Protein AF-A0A1A8NE53-F1 (afdb_monomer_lite)

InterPro domains:
  IPR035983 HECT, E3 ligase catalytic domain [SSF56204] (10-174)

Foldseek 3Di:
DAQDADDDDPVCLVVLVLLVVLQVVLVCVVVVHAQQAHDDPLNLCLQQCVVPPDQDALVNDDPPDPLSVLLVQLLPQPALVSNVVSCVVCVVLCVVLVNNDRDPGNVCSVVSSSSSRCCRRHVVCPSSSVSNLNSNPHVDNSVVCNVCVVVSCCSNHHDDDDCDPVNVVVVDDDDDDPVVVVVVVPDD

pLDDT: mean 91.73, std 11.56, range [44.94, 98.75]

Radius of gyration: 23.97 Å; chains: 1; bounding box: 80×32×53 Å

Secondary structure (DSSP, 8-state):
---B-PPP-HHHHHTTHHHHHHHHHHHHHHTTPPP---B-HHHHHHHH--STTPPP-GGGSPTT-HHHHHHHHHHH--SHHHHHHHHHTTHHHHHHTT--PPP-SGGGHHHHHHHHHHHHHTGGGHHHHHHHHHHHTGGGHHHHHHH-HHHHHHHHHSPPPPPPHHHHHHHPPP---TTTHHHHHT--

Organism: NCBI:txid451742

Sequence (188 aa):
SGCKNLALDSQALRDDSYFDLGCLLALALAHGGPPVGFFSPALYQCLFNYPANRPLSLRHMTPDTYLTHQVRQIAEAESLDKLREAMADSWEFLELAGCNQPVRSLRERQVLVEDLVSFTMITRMQLPLQRFREGLQTLGVGGQVQLFPSVFYRVFCESAERITAQTLSQVFTISFSEQQDKLERETP

Structure (mmCIF, N/CA/C/O backbone):
data_AF-A0A1A8NE53-F1
#
_entry.id   AF-A0A1A8NE53-F1
#
loop_
_atom_site.group_PDB
_atom_site.id
_atom_site.type_symbol
_atom_site.label_atom_id
_atom_site.label_alt_id
_atom_site.label_comp_id
_atom_site.label_asym_id
_atom_site.label_entity_id
_atom_site.label_seq_id
_atom_site.pdbx_PDB_ins_code
_atom_site.Cartn_x
_atom_site.Cartn_y
_atom_site.Cartn_z
_atom_site.occupancy
_atom_site.B_iso_or_equiv
_atom_site.auth_seq_id
_atom_site.auth_comp_id
_atom_site.auth_asym_id
_atom_site.auth_atom_id
_atom_site.pdbx_PDB_model_num
ATOM 1 N N . SER A 1 1 ? 17.195 3.491 4.030 1.00 52.50 1 SER A N 1
ATOM 2 C CA . SER A 1 1 ? 16.029 2.717 3.563 1.00 52.50 1 SER A CA 1
ATOM 3 C C . SER A 1 1 ? 14.938 3.656 3.102 1.00 52.50 1 SER A C 1
ATOM 5 O O . SER A 1 1 ? 14.768 4.709 3.712 1.00 52.50 1 SER A O 1
ATOM 7 N N . GLY A 1 2 ? 14.241 3.292 2.031 1.00 62.44 2 GLY A N 1
ATOM 8 C CA . GLY A 1 2 ? 13.119 4.028 1.470 1.00 62.44 2 GLY A CA 1
ATOM 9 C C . GLY A 1 2 ? 11.941 4.126 2.439 1.00 62.44 2 GLY A C 1
ATOM 10 O O . GLY A 1 2 ? 11.779 3.313 3.351 1.00 62.44 2 GLY A O 1
ATOM 11 N N . CYS A 1 3 ? 11.143 5.175 2.269 1.00 83.88 3 CYS A N 1
ATOM 12 C CA . CYS A 1 3 ? 10.092 5.565 3.211 1.00 83.88 3 CYS A CA 1
ATOM 13 C C . CYS A 1 3 ? 8.816 6.067 2.523 1.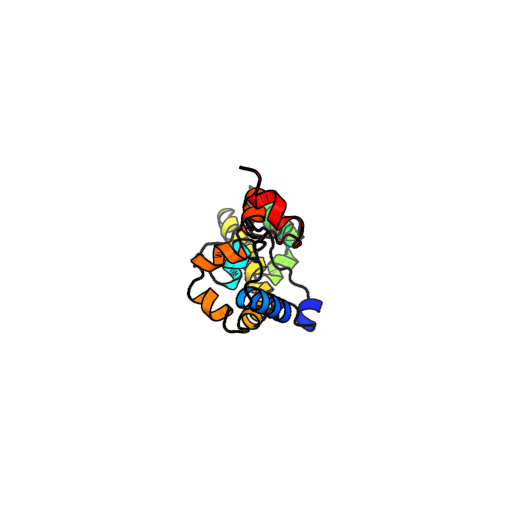00 83.88 3 CYS A C 1
ATOM 15 O O . CYS A 1 3 ? 7.946 6.634 3.181 1.00 83.88 3 CYS A O 1
ATOM 17 N N . LYS A 1 4 ? 8.698 5.899 1.199 1.00 92.75 4 LYS A N 1
ATOM 18 C CA . LYS A 1 4 ? 7.580 6.437 0.418 1.00 92.75 4 LYS A CA 1
ATOM 19 C C . LYS A 1 4 ? 6.524 5.371 0.136 1.00 92.75 4 LYS A C 1
ATOM 21 O O . LYS A 1 4 ? 6.845 4.269 -0.304 1.00 92.75 4 LYS A O 1
ATOM 26 N N . ASN A 1 5 ? 5.269 5.740 0.366 1.00 95.44 5 ASN A N 1
ATOM 27 C CA . ASN A 1 5 ? 4.077 5.013 -0.062 1.00 95.44 5 ASN A CA 1
ATOM 28 C C . ASN A 1 5 ? 3.426 5.741 -1.245 1.00 95.44 5 ASN A C 1
ATOM 30 O O . ASN A 1 5 ? 3.687 6.925 -1.466 1.00 95.44 5 ASN A O 1
ATOM 34 N N . LEU A 1 6 ? 2.541 5.048 -1.963 1.00 95.06 6 LEU A N 1
ATOM 35 C CA . LEU A 1 6 ? 1.633 5.691 -2.909 1.00 95.06 6 LEU A CA 1
ATOM 36 C C . LEU A 1 6 ? 0.466 6.340 -2.159 1.00 95.06 6 LEU A C 1
ATOM 38 O O . LEU A 1 6 ? -0.044 5.784 -1.187 1.00 95.06 6 LEU A O 1
ATOM 42 N N . ALA A 1 7 ? 0.030 7.499 -2.643 1.00 94.81 7 ALA A N 1
ATOM 43 C CA . ALA A 1 7 ? -1.228 8.117 -2.246 1.00 94.81 7 ALA A CA 1
ATOM 44 C C . ALA A 1 7 ? -2.270 7.871 -3.339 1.00 94.81 7 ALA A C 1
ATOM 46 O O . ALA A 1 7 ? -1.927 7.862 -4.522 1.00 94.81 7 ALA A O 1
ATOM 47 N N . LEU A 1 8 ? -3.527 7.664 -2.944 1.00 96.50 8 LEU A N 1
ATOM 48 C CA . LEU A 1 8 ? -4.651 7.619 -3.874 1.00 96.50 8 LEU A CA 1
ATOM 49 C C . LEU A 1 8 ? -4.975 9.040 -4.338 1.00 96.50 8 LEU A C 1
ATOM 51 O O . LEU A 1 8 ? -5.375 9.868 -3.522 1.00 96.50 8 LEU A O 1
ATOM 55 N N . ASP A 1 9 ? -4.852 9.287 -5.634 1.00 97.62 9 ASP A N 1
ATOM 56 C CA . ASP A 1 9 ? -5.169 10.556 -6.268 1.00 97.62 9 ASP A CA 1
ATOM 57 C C . ASP A 1 9 ? -6.067 10.311 -7.487 1.00 97.62 9 ASP A C 1
ATOM 59 O O . ASP A 1 9 ? -5.770 9.499 -8.367 1.00 97.62 9 ASP A O 1
ATOM 63 N N . SER A 1 10 ? -7.216 10.989 -7.512 1.00 97.25 10 SER A N 1
ATOM 64 C CA . SER A 1 10 ? -8.221 10.789 -8.561 1.00 97.25 10 SER A CA 1
ATOM 65 C C . SER A 1 10 ? -7.797 11.342 -9.923 1.00 97.25 10 SER A C 1
ATOM 67 O O . SER A 1 10 ? -8.222 10.811 -10.946 1.00 97.25 10 SER A O 1
ATOM 69 N N . GLN A 1 11 ? -6.964 12.386 -9.951 1.00 98.25 11 GLN A N 1
ATOM 70 C CA . GLN A 1 11 ? -6.444 12.951 -11.191 1.00 98.25 11 GLN A CA 1
ATOM 71 C C . GLN A 1 11 ? -5.369 12.029 -11.766 1.00 98.25 11 GLN A C 1
ATOM 73 O O . GLN A 1 11 ? -5.458 11.666 -12.931 1.00 98.25 11 GLN A O 1
ATOM 78 N N . ALA A 1 12 ? -4.447 11.544 -10.932 1.00 98.12 12 ALA A N 1
ATOM 79 C CA . ALA A 1 12 ? -3.436 10.566 -11.325 1.00 98.12 12 ALA A CA 1
ATOM 80 C C . ALA A 1 12 ? -4.049 9.255 -11.844 1.00 98.12 12 ALA A C 1
ATOM 82 O O . ALA A 1 12 ? -3.465 8.598 -12.699 1.00 98.12 12 ALA A O 1
ATOM 83 N N . LEU A 1 13 ? -5.230 8.862 -11.347 1.00 97.31 13 LEU A N 1
ATOM 84 C CA . LEU A 1 13 ? -5.993 7.748 -11.916 1.00 97.31 13 LEU A CA 1
ATOM 85 C C . LEU A 1 13 ? -6.556 8.071 -13.303 1.00 97.31 13 LEU A C 1
ATOM 87 O O . LEU A 1 13 ? -6.469 7.231 -14.193 1.00 97.31 13 LEU A O 1
ATOM 91 N N . ARG A 1 14 ? -7.147 9.260 -13.487 1.00 98.00 14 ARG A N 1
ATOM 92 C CA . ARG A 1 14 ? -7.700 9.689 -14.784 1.00 98.00 14 ARG A CA 1
ATOM 93 C C . ARG A 1 14 ? -6.625 9.818 -15.856 1.00 98.00 14 ARG A C 1
ATOM 95 O O . ARG A 1 14 ? -6.860 9.418 -16.989 1.00 98.00 14 ARG A O 1
ATOM 102 N N . ASP A 1 15 ? -5.476 10.350 -15.467 1.00 98.12 15 ASP A N 1
ATOM 103 C CA . ASP A 1 15 ? -4.334 10.581 -16.349 1.00 98.12 15 ASP A CA 1
ATOM 104 C C . ASP A 1 15 ? -3.426 9.353 -16.455 1.00 98.12 15 ASP A C 1
ATOM 106 O O . ASP A 1 15 ? -2.385 9.417 -17.094 1.00 98.12 15 ASP A O 1
ATOM 110 N N . ASP A 1 16 ? -3.794 8.250 -15.798 1.00 98.06 16 ASP A N 1
ATOM 111 C CA . ASP A 1 16 ? -3.056 6.990 -15.804 1.00 98.06 16 ASP A CA 1
ATOM 112 C C . ASP A 1 16 ? -1.592 7.100 -15.329 1.00 98.06 16 ASP A C 1
ATOM 114 O O . ASP A 1 16 ? -0.729 6.269 -15.620 1.00 98.06 16 ASP A O 1
ATOM 118 N N . SER A 1 17 ? -1.307 8.103 -14.497 1.00 98.50 17 SER A N 1
ATOM 119 C CA . SER A 1 17 ? 0.046 8.430 -14.046 1.00 98.50 17 SER A CA 1
ATOM 120 C C . SER A 1 17 ? 0.703 7.306 -13.241 1.00 98.50 17 SER A C 1
ATOM 122 O O . SER A 1 17 ? 1.928 7.223 -13.180 1.00 98.50 17 SER A O 1
ATOM 124 N N . TYR A 1 18 ? -0.080 6.423 -12.612 1.00 98.56 18 TYR A N 1
ATOM 125 C CA . TYR A 1 18 ? 0.462 5.238 -11.940 1.00 98.56 18 TYR A CA 1
ATOM 126 C C . TYR A 1 18 ? 1.076 4.253 -12.938 1.00 98.56 18 TYR A C 1
ATOM 128 O O . TYR A 1 18 ? 2.146 3.709 -12.660 1.00 98.56 18 TYR A O 1
ATOM 136 N N . PHE A 1 19 ? 0.427 4.044 -14.087 1.00 98.75 19 PHE A N 1
ATOM 137 C CA . PHE A 1 19 ? 0.964 3.232 -15.175 1.00 98.75 19 PHE A CA 1
ATOM 138 C C . PHE A 1 19 ? 2.208 3.890 -15.768 1.00 98.75 19 PHE A C 1
ATOM 140 O O . PHE A 1 19 ? 3.251 3.243 -15.845 1.00 98.75 19 PHE A O 1
ATOM 147 N N . ASP A 1 20 ? 2.144 5.186 -16.077 1.00 98.56 20 ASP A N 1
ATOM 148 C CA . ASP A 1 20 ? 3.284 5.925 -16.631 1.00 98.56 20 ASP A CA 1
ATOM 149 C C . ASP A 1 20 ? 4.499 5.902 -15.700 1.00 98.56 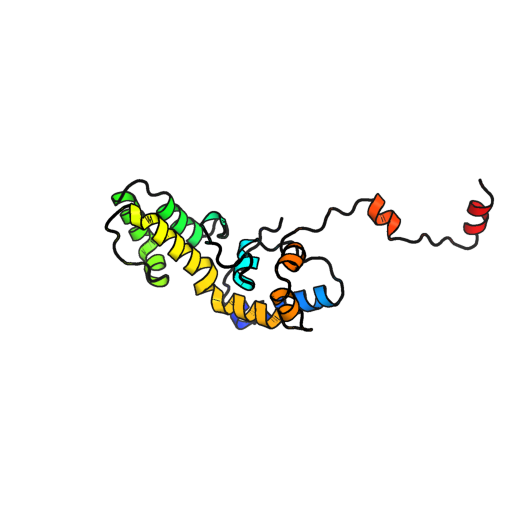20 ASP A C 1
ATOM 151 O O . ASP A 1 20 ? 5.628 5.692 -16.146 1.00 98.56 20 ASP A O 1
ATOM 155 N N . LEU A 1 21 ? 4.284 6.044 -14.389 1.00 97.44 21 LEU A N 1
ATOM 156 C CA . LEU A 1 21 ? 5.351 5.924 -13.401 1.00 97.44 21 LEU A CA 1
ATOM 157 C C . LEU A 1 21 ? 5.943 4.508 -13.381 1.00 97.44 21 LEU A C 1
ATOM 159 O O . LEU A 1 21 ? 7.163 4.357 -13.319 1.00 97.44 21 LEU A O 1
ATOM 163 N N . GLY A 1 22 ? 5.103 3.472 -13.471 1.00 98.12 22 GLY A N 1
ATOM 164 C CA . GLY A 1 22 ? 5.558 2.090 -13.625 1.00 98.12 22 GLY A CA 1
ATOM 165 C C . GLY A 1 22 ? 6.423 1.902 -14.878 1.00 98.12 22 GLY A C 1
ATOM 166 O O . GLY A 1 22 ? 7.509 1.327 -14.791 1.00 98.12 22 GLY A O 1
ATOM 167 N N . CYS A 1 23 ? 5.990 2.446 -16.019 1.00 98.56 23 CYS A N 1
ATOM 168 C CA . CYS A 1 23 ? 6.733 2.423 -17.282 1.00 98.56 23 CYS A CA 1
ATOM 169 C C . CYS A 1 23 ? 8.079 3.142 -17.165 1.00 98.56 23 CYS A C 1
ATOM 171 O O . CYS A 1 23 ? 9.107 2.599 -17.565 1.00 98.56 23 CYS A O 1
ATOM 173 N N . LEU A 1 24 ? 8.091 4.342 -16.579 1.00 97.94 24 LEU A N 1
ATOM 174 C CA . LEU A 1 24 ? 9.300 5.140 -16.401 1.00 97.94 24 LEU A CA 1
ATOM 175 C C . LEU A 1 24 ? 10.341 4.402 -15.554 1.00 97.94 24 LEU A C 1
ATOM 177 O O . LEU A 1 24 ? 11.518 4.369 -15.914 1.00 97.94 24 LEU A O 1
ATOM 181 N N . LEU A 1 25 ? 9.918 3.776 -14.453 1.00 96.94 25 LEU A N 1
ATOM 182 C CA . LEU A 1 25 ? 10.826 2.989 -13.620 1.00 96.94 25 LEU A CA 1
ATOM 183 C C . LEU A 1 25 ? 11.309 1.724 -14.331 1.00 96.94 25 LEU A C 1
ATOM 185 O O . LEU A 1 25 ? 12.479 1.373 -14.204 1.00 96.94 25 LEU A O 1
ATOM 189 N N . ALA A 1 26 ? 10.448 1.051 -15.094 1.00 97.69 26 ALA A N 1
ATOM 190 C CA . ALA A 1 26 ? 10.857 -0.104 -15.883 1.00 97.69 26 ALA A CA 1
ATOM 191 C C . ALA A 1 26 ? 11.908 0.267 -16.940 1.00 97.69 26 ALA A C 1
ATOM 193 O O . ALA A 1 26 ? 12.928 -0.412 -17.042 1.00 97.69 26 ALA A O 1
ATOM 194 N N . LEU A 1 27 ? 11.709 1.371 -17.666 1.00 97.56 27 LEU A N 1
ATOM 195 C CA . LEU A 1 27 ? 12.692 1.905 -18.612 1.00 97.56 27 LEU A CA 1
ATOM 196 C C . LEU A 1 27 ? 14.013 2.228 -17.908 1.00 97.56 27 LEU A C 1
ATOM 198 O O . LEU A 1 27 ? 15.069 1.789 -18.360 1.00 97.56 27 LEU A O 1
ATOM 202 N N . ALA A 1 28 ? 13.960 2.942 -16.779 1.00 95.56 28 ALA A N 1
ATOM 203 C CA . ALA A 1 28 ? 15.153 3.271 -16.008 1.00 95.56 28 ALA A CA 1
ATOM 204 C C . ALA A 1 28 ? 15.924 2.006 -15.607 1.00 95.56 28 ALA A C 1
ATOM 206 O O . ALA A 1 28 ? 17.121 1.919 -15.858 1.00 95.56 28 ALA A O 1
ATOM 207 N N . LEU A 1 29 ? 15.249 0.995 -15.056 1.00 94.81 29 LEU A N 1
ATOM 208 C CA . LEU A 1 29 ? 15.893 -0.247 -14.625 1.00 94.81 29 LEU A CA 1
ATOM 209 C C . LEU A 1 29 ? 16.448 -1.067 -15.797 1.00 94.81 29 LEU A C 1
ATOM 211 O O . LEU A 1 29 ? 17.575 -1.553 -15.720 1.00 94.81 29 LEU A O 1
ATOM 215 N N . ALA A 1 30 ? 15.693 -1.199 -16.890 1.00 95.44 30 ALA A N 1
ATOM 216 C CA . ALA A 1 30 ? 16.110 -1.967 -18.063 1.00 95.44 30 ALA A CA 1
ATOM 217 C C . ALA A 1 30 ? 17.338 -1.364 -18.765 1.00 95.44 30 ALA A C 1
ATOM 219 O O . ALA A 1 30 ? 18.128 -2.094 -19.362 1.00 95.44 30 ALA A O 1
ATOM 220 N N . HIS A 1 31 ? 17.520 -0.045 -18.668 1.00 94.69 31 HIS A N 1
ATOM 221 C CA . HIS A 1 31 ? 18.649 0.672 -19.260 1.00 94.69 31 HIS A CA 1
ATOM 222 C C . HIS A 1 31 ? 19.795 0.961 -18.273 1.00 94.69 31 HIS A C 1
ATOM 224 O O . HIS A 1 31 ? 20.693 1.734 -18.596 1.00 94.69 31 HIS A O 1
ATOM 230 N N . GLY A 1 32 ? 19.801 0.339 -17.087 1.00 89.38 32 GLY A N 1
ATOM 231 C CA . GLY A 1 32 ? 20.894 0.485 -16.115 1.00 89.38 32 GLY A CA 1
ATOM 232 C C . GLY A 1 32 ? 20.897 1.817 -15.359 1.00 89.38 32 GLY A C 1
ATOM 233 O O . GLY A 1 32 ? 21.940 2.263 -14.885 1.00 89.38 32 GLY A O 1
ATOM 234 N N . GLY A 1 33 ? 19.738 2.466 -15.255 1.00 88.44 33 GLY A N 1
ATOM 235 C CA . GLY A 1 33 ? 19.520 3.626 -14.401 1.00 88.44 33 GLY A CA 1
ATOM 236 C C . GLY A 1 33 ? 19.720 3.312 -12.910 1.00 88.44 33 GLY A C 1
ATOM 237 O O . GLY A 1 33 ? 19.881 2.154 -12.515 1.00 88.44 33 GLY A O 1
ATOM 238 N N . PRO A 1 34 ? 19.717 4.347 -12.053 1.00 86.38 34 PRO A N 1
ATOM 239 C CA . PRO A 1 34 ? 19.945 4.172 -10.625 1.00 86.38 34 PRO A CA 1
ATOM 240 C C . PRO A 1 34 ? 18.850 3.311 -9.973 1.00 86.38 34 PRO A C 1
ATOM 242 O O . PRO A 1 34 ? 17.715 3.276 -10.460 1.00 86.38 34 PRO A O 1
ATOM 245 N N . PRO A 1 35 ? 19.151 2.650 -8.839 1.00 87.00 35 PRO A N 1
ATOM 246 C CA . PRO A 1 35 ? 18.130 1.958 -8.067 1.00 87.00 35 PRO A CA 1
ATOM 247 C C . PRO A 1 35 ? 17.053 2.950 -7.619 1.00 87.00 35 PRO A C 1
ATOM 249 O O . PRO A 1 35 ? 17.345 4.095 -7.270 1.00 87.00 35 PRO A O 1
ATOM 252 N N . VAL A 1 36 ? 15.803 2.489 -7.604 1.00 92.25 36 VAL A N 1
ATOM 253 C CA . VAL A 1 36 ? 14.649 3.298 -7.199 1.00 92.25 36 VAL A CA 1
ATOM 254 C C . VAL A 1 36 ? 14.816 3.737 -5.742 1.00 92.25 36 VAL A C 1
ATOM 256 O O . VAL A 1 36 ? 14.710 4.918 -5.437 1.00 92.25 36 VAL A O 1
ATOM 259 N N . GLY A 1 37 ? 15.125 2.807 -4.836 1.00 91.56 37 GLY A N 1
ATOM 260 C CA . GLY A 1 37 ? 15.600 3.048 -3.466 1.00 91.56 37 GLY A CA 1
ATOM 261 C C . GLY A 1 37 ? 14.712 3.847 -2.498 1.00 91.56 37 GLY A C 1
ATOM 262 O O . GLY A 1 37 ? 15.042 3.944 -1.314 1.00 91.56 37 GLY A O 1
ATOM 263 N N . PHE A 1 38 ? 13.597 4.429 -2.946 1.00 91.50 38 PHE A N 1
ATOM 264 C CA . PHE A 1 38 ? 12.734 5.276 -2.120 1.00 91.50 38 PHE A CA 1
ATOM 265 C C . PHE A 1 38 ? 11.458 4.582 -1.630 1.00 91.50 38 PHE A C 1
ATOM 267 O O . PHE A 1 38 ? 10.761 5.152 -0.784 1.00 91.50 38 PHE A O 1
ATOM 274 N N . PHE A 1 39 ? 11.144 3.368 -2.096 1.00 95.69 39 PHE A N 1
ATOM 275 C 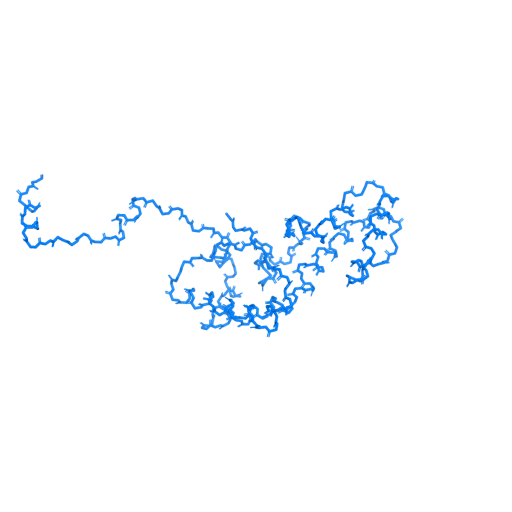CA . PHE A 1 39 ? 9.924 2.668 -1.684 1.00 95.69 39 PHE A CA 1
ATOM 276 C C . PHE A 1 39 ? 10.002 2.286 -0.215 1.00 95.69 39 PHE A C 1
ATOM 278 O O . PHE A 1 39 ? 11.024 1.789 0.262 1.00 95.69 39 PHE A O 1
ATOM 285 N N . SER A 1 40 ? 8.897 2.463 0.501 1.00 95.69 40 SER A N 1
ATOM 286 C CA . SER A 1 40 ? 8.751 1.823 1.799 1.00 95.69 40 SER A CA 1
ATOM 287 C C . SER A 1 40 ? 8.699 0.294 1.616 1.00 95.69 40 SER A C 1
ATOM 289 O O . SER A 1 40 ? 8.196 -0.195 0.595 1.00 95.69 40 SER A O 1
ATOM 291 N N . PRO A 1 41 ? 9.147 -0.488 2.615 1.00 95.31 41 PRO A N 1
ATOM 292 C CA . PRO A 1 41 ? 8.969 -1.939 2.604 1.00 95.31 41 PRO A CA 1
ATOM 293 C C . PRO A 1 41 ? 7.501 -2.355 2.440 1.00 95.31 41 PRO A C 1
ATOM 295 O O . PRO A 1 41 ? 7.202 -3.353 1.793 1.00 95.31 41 PRO A O 1
ATOM 298 N N . ALA A 1 42 ? 6.577 -1.564 2.990 1.00 96.38 42 ALA A N 1
ATOM 299 C CA . ALA A 1 42 ? 5.148 -1.831 2.915 1.00 96.38 42 ALA A CA 1
ATOM 300 C C . ALA A 1 42 ? 4.581 -1.619 1.510 1.00 96.38 42 ALA A C 1
ATOM 302 O O . ALA A 1 42 ? 3.780 -2.431 1.060 1.00 96.38 42 ALA A O 1
ATOM 303 N N . LEU A 1 43 ? 5.017 -0.578 0.792 1.00 97.44 43 LEU A N 1
ATOM 304 C CA . LEU A 1 43 ? 4.630 -0.366 -0.603 1.00 97.44 43 LEU A CA 1
ATOM 305 C C . LEU A 1 43 ? 5.126 -1.519 -1.479 1.00 97.44 43 LEU A C 1
ATOM 307 O O . LEU A 1 43 ? 4.362 -2.054 -2.280 1.00 97.44 43 LEU A O 1
ATOM 311 N N . TYR A 1 44 ? 6.381 -1.934 -1.292 1.00 97.44 44 TYR A N 1
ATOM 312 C CA . TYR A 1 44 ? 6.938 -3.080 -2.009 1.00 97.44 44 TYR A CA 1
ATOM 313 C C . TYR A 1 44 ? 6.135 -4.356 -1.739 1.00 97.44 44 TYR A C 1
ATOM 315 O O . TYR A 1 44 ? 5.777 -5.086 -2.666 1.00 97.44 44 TYR A O 1
ATOM 323 N N . GLN A 1 45 ? 5.769 -4.580 -0.476 1.00 97.00 45 GLN A N 1
ATOM 324 C CA . GLN A 1 45 ? 4.911 -5.691 -0.100 1.00 97.00 45 GLN A CA 1
ATOM 325 C C . GLN A 1 45 ? 3.516 -5.592 -0.739 1.00 97.00 45 GLN A C 1
ATOM 327 O O . GLN A 1 45 ? 3.017 -6.597 -1.232 1.00 97.00 45 GLN A O 1
ATOM 332 N N . CYS A 1 46 ? 2.899 -4.408 -0.797 1.00 97.19 46 CYS A N 1
ATOM 333 C CA . CYS A 1 46 ? 1.591 -4.220 -1.438 1.00 97.19 46 CYS A CA 1
ATOM 334 C C . CYS A 1 46 ? 1.631 -4.485 -2.953 1.00 97.19 46 CYS A C 1
ATOM 336 O O . CYS A 1 46 ? 0.665 -4.996 -3.513 1.00 97.19 46 CYS A O 1
ATOM 338 N N . LEU A 1 47 ? 2.742 -4.162 -3.621 1.00 97.25 47 LEU A N 1
ATOM 339 C CA . LEU A 1 47 ? 2.903 -4.372 -5.062 1.00 97.25 47 LEU A CA 1
ATOM 340 C C . LEU A 1 47 ? 3.223 -5.828 -5.422 1.00 97.25 47 LEU A C 1
ATOM 342 O O . LEU A 1 47 ? 2.708 -6.341 -6.416 1.00 97.25 47 LEU A O 1
ATOM 346 N N . PHE A 1 48 ? 4.073 -6.495 -4.639 1.00 96.75 48 PHE A N 1
ATOM 347 C CA . PHE A 1 48 ? 4.672 -7.775 -5.043 1.00 96.75 48 PHE A CA 1
ATOM 348 C C . PHE A 1 48 ? 4.427 -8.926 -4.065 1.00 96.75 48 PHE A C 1
ATOM 350 O O . PHE A 1 48 ? 4.883 -10.038 -4.318 1.00 96.75 48 PHE A O 1
ATOM 357 N N . ASN A 1 49 ? 3.709 -8.682 -2.964 1.00 95.94 49 ASN A N 1
ATOM 358 C CA . ASN A 1 49 ? 3.513 -9.623 -1.859 1.00 95.94 49 ASN A CA 1
ATOM 359 C C . ASN A 1 49 ? 4.842 -10.221 -1.365 1.00 95.94 49 ASN A C 1
ATOM 361 O O . ASN A 1 49 ? 4.981 -11.434 -1.218 1.00 95.94 49 ASN A O 1
ATOM 365 N N . TYR A 1 50 ? 5.845 -9.366 -1.143 1.00 96.06 50 TYR A N 1
ATOM 366 C CA . TYR A 1 50 ? 7.134 -9.768 -0.588 1.00 96.06 50 TYR A CA 1
ATOM 367 C C . TYR A 1 50 ? 7.569 -8.845 0.561 1.00 96.06 50 TYR A C 1
ATOM 369 O O . TYR A 1 50 ? 7.598 -7.628 0.372 1.00 96.06 50 TYR A O 1
ATOM 377 N N . PRO A 1 51 ? 7.973 -9.397 1.719 1.00 94.56 51 PRO A N 1
ATOM 378 C CA . PRO A 1 51 ? 7.817 -10.800 2.124 1.00 94.56 51 PRO A CA 1
ATOM 379 C C . PRO A 1 51 ? 6.342 -11.243 2.131 1.00 94.56 51 PRO A C 1
ATOM 381 O O . PRO A 1 51 ? 5.459 -10.478 2.517 1.00 94.56 51 PRO A O 1
ATOM 384 N N . ALA A 1 52 ? 6.086 -12.477 1.695 1.00 92.44 52 ALA A N 1
ATOM 385 C CA . ALA A 1 52 ? 4.728 -12.968 1.472 1.00 92.44 52 ALA A CA 1
ATOM 386 C C . ALA A 1 52 ? 3.910 -13.045 2.761 1.00 92.44 52 ALA A C 1
ATOM 388 O O . ALA A 1 52 ? 4.405 -13.497 3.796 1.00 92.44 52 ALA A O 1
ATOM 389 N N . ASN A 1 53 ? 2.641 -12.638 2.665 1.00 89.06 53 ASN A N 1
ATOM 390 C CA . ASN A 1 53 ? 1.624 -12.793 3.710 1.00 89.06 53 ASN A CA 1
ATOM 391 C C . ASN A 1 53 ? 2.045 -12.230 5.081 1.00 89.06 53 ASN A C 1
ATOM 393 O O . ASN A 1 53 ? 1.625 -12.728 6.125 1.00 89.06 53 ASN A O 1
ATOM 397 N N . ARG A 1 54 ? 2.899 -11.198 5.105 1.00 93.12 54 ARG A N 1
ATOM 398 C CA . ARG A 1 54 ? 3.210 -10.482 6.345 1.00 93.12 54 ARG A CA 1
ATOM 399 C C . ARG A 1 54 ? 2.064 -9.529 6.699 1.00 93.12 54 ARG A C 1
ATOM 401 O O . ARG A 1 54 ? 1.596 -8.803 5.825 1.00 93.12 54 ARG A O 1
ATOM 408 N N . PRO A 1 55 ? 1.633 -9.460 7.964 1.00 91.56 55 PRO A N 1
ATOM 409 C CA . PRO A 1 55 ? 0.601 -8.511 8.356 1.00 91.56 55 PRO A CA 1
ATOM 410 C C . PRO A 1 55 ? 1.123 -7.071 8.270 1.00 91.56 55 PRO A C 1
ATOM 412 O O . PRO A 1 55 ? 2.221 -6.7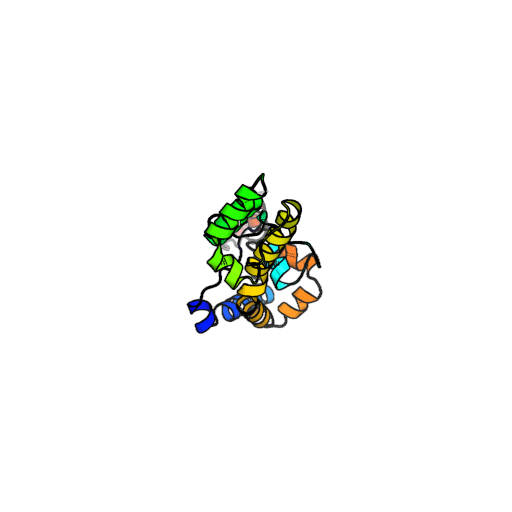58 8.748 1.00 91.56 55 PRO A O 1
ATOM 415 N N . LEU A 1 56 ? 0.313 -6.187 7.688 1.00 95.50 56 LEU A N 1
ATOM 416 C CA . LEU A 1 56 ? 0.527 -4.748 7.757 1.00 95.50 56 LEU A CA 1
ATOM 417 C C . LEU A 1 56 ? -0.090 -4.216 9.054 1.00 95.50 56 LEU A C 1
ATOM 419 O O . LEU A 1 56 ? -1.228 -4.511 9.387 1.00 95.50 56 LEU A O 1
ATOM 423 N N . SER A 1 57 ? 0.666 -3.403 9.781 1.00 96.25 57 SER A N 1
ATOM 424 C CA . SER A 1 57 ? 0.188 -2.619 10.922 1.00 96.25 57 SER A CA 1
ATOM 425 C C . SER A 1 57 ? 0.236 -1.108 10.672 1.00 96.25 57 SER A C 1
ATOM 427 O O . SER A 1 57 ? 0.834 -0.651 9.695 1.00 96.25 57 SER A O 1
ATOM 429 N N . LEU A 1 58 ? -0.333 -0.336 11.605 1.00 97.25 58 LEU A N 1
ATOM 430 C CA . LEU A 1 58 ? -0.401 1.133 11.597 1.00 97.25 58 LEU A CA 1
ATOM 431 C C . LEU A 1 58 ? 0.926 1.825 11.237 1.00 97.25 58 LEU A C 1
ATOM 433 O O . LEU A 1 58 ? 0.927 2.819 10.520 1.00 97.25 58 LEU A O 1
ATOM 437 N N . ARG A 1 59 ? 2.073 1.282 11.670 1.00 96.00 59 ARG A N 1
ATOM 438 C CA . ARG A 1 59 ? 3.407 1.857 11.391 1.00 96.00 59 ARG A CA 1
ATOM 439 C C . ARG A 1 59 ? 3.771 1.927 9.904 1.00 96.00 59 ARG A C 1
ATOM 441 O O . ARG A 1 59 ? 4.721 2.611 9.546 1.00 96.00 59 ARG A O 1
ATOM 448 N N . HIS A 1 60 ? 3.085 1.159 9.062 1.00 96.38 60 HIS A N 1
ATOM 449 C CA . HIS A 1 60 ? 3.326 1.124 7.622 1.00 96.38 60 HIS A CA 1
ATOM 450 C C . HIS A 1 60 ? 2.496 2.156 6.857 1.00 96.38 60 HIS A C 1
ATOM 452 O O . HIS A 1 60 ? 2.802 2.440 5.698 1.00 96.38 60 HIS A O 1
ATOM 458 N N . MET A 1 61 ? 1.447 2.695 7.483 1.00 96.56 61 MET A N 1
ATOM 459 C CA . MET A 1 61 ? 0.640 3.752 6.889 1.00 96.56 61 MET A CA 1
ATOM 460 C C . MET A 1 61 ? 1.470 5.029 6.761 1.00 96.56 61 MET A C 1
ATOM 462 O O . MET A 1 61 ? 2.377 5.289 7.552 1.00 96.56 61 MET A O 1
ATOM 466 N N . THR A 1 62 ? 1.146 5.848 5.763 1.00 94.94 62 THR A N 1
ATOM 467 C CA . THR A 1 62 ? 1.775 7.163 5.602 1.00 94.94 62 THR A CA 1
ATOM 468 C C . THR A 1 62 ? 1.494 8.017 6.845 1.00 94.94 62 THR A C 1
ATOM 470 O O . THR A 1 62 ? 0.327 8.140 7.226 1.00 94.94 62 THR A O 1
ATOM 473 N N . PRO A 1 63 ? 2.514 8.589 7.507 1.00 93.62 63 PRO A N 1
ATOM 474 C CA . PRO A 1 63 ? 2.304 9.408 8.697 1.00 93.62 63 PRO A CA 1
ATOM 475 C C . PRO A 1 63 ? 1.488 10.665 8.373 1.00 93.62 63 PRO A C 1
ATOM 477 O O . PRO A 1 63 ? 1.423 11.095 7.223 1.00 93.62 63 PRO A O 1
ATOM 480 N N . ASP A 1 64 ? 0.855 11.226 9.403 1.00 93.25 64 ASP A N 1
ATOM 481 C CA . ASP A 1 64 ? 0.189 12.538 9.376 1.00 93.25 64 ASP A CA 1
ATOM 482 C C . ASP A 1 64 ? -0.934 12.696 8.336 1.00 93.25 64 ASP A C 1
ATOM 484 O O . ASP A 1 64 ? -1.337 13.804 7.992 1.00 93.25 64 ASP A O 1
ATOM 488 N N . THR A 1 65 ? -1.493 11.580 7.860 1.00 94.88 65 THR A N 1
ATOM 489 C CA . THR A 1 65 ? -2.733 11.586 7.076 1.00 94.88 65 THR A CA 1
ATOM 490 C C . THR A 1 65 ? -3.951 11.469 7.986 1.00 94.88 65 THR A C 1
ATOM 492 O O . THR A 1 65 ? -3.878 10.886 9.071 1.00 94.88 65 THR A O 1
ATOM 495 N N . TYR A 1 66 ? -5.096 11.963 7.512 1.00 95.38 66 TYR A N 1
ATOM 496 C CA . TYR A 1 66 ? -6.374 11.851 8.219 1.00 95.38 66 TYR A CA 1
ATOM 497 C C . TYR A 1 66 ? -6.708 10.398 8.605 1.00 95.38 66 TYR A C 1
ATOM 499 O O . TYR A 1 66 ? -7.001 10.118 9.764 1.00 95.38 66 TYR A O 1
ATOM 507 N N . LEU A 1 67 ? -6.552 9.455 7.670 1.00 96.31 67 LEU A N 1
ATOM 508 C CA . LEU A 1 67 ? -6.824 8.031 7.908 1.00 96.31 67 LEU A CA 1
ATOM 509 C C . LEU A 1 67 ? -5.878 7.441 8.953 1.00 96.31 67 LEU A C 1
ATOM 511 O O . LEU A 1 67 ? -6.303 6.707 9.837 1.00 96.31 67 LEU A O 1
ATOM 515 N N . THR A 1 68 ? -4.589 7.783 8.882 1.00 97.69 68 THR A N 1
ATOM 516 C CA . THR A 1 68 ? -3.601 7.329 9.870 1.00 97.69 68 THR A CA 1
ATOM 517 C C . THR A 1 68 ? -3.938 7.852 11.261 1.00 97.69 68 THR A C 1
ATOM 519 O O . THR A 1 68 ? -3.778 7.119 12.234 1.00 97.69 68 THR A O 1
ATOM 522 N N . HIS A 1 69 ? -4.434 9.088 11.367 1.00 98.00 69 HIS A N 1
ATOM 523 C CA . HIS A 1 69 ? -4.897 9.637 12.636 1.00 98.00 69 HIS A CA 1
ATOM 524 C C . HIS A 1 69 ? -6.112 8.868 13.176 1.00 98.00 69 HIS A C 1
ATOM 526 O O . HIS A 1 69 ? -6.093 8.463 14.334 1.00 98.00 69 HIS A O 1
ATOM 532 N N . GLN A 1 70 ? -7.123 8.588 12.347 1.00 98.12 70 GLN A N 1
ATOM 533 C CA . GLN A 1 70 ? -8.304 7.813 12.758 1.00 98.12 70 GLN A CA 1
ATOM 534 C C . GLN A 1 70 ? -7.941 6.399 13.235 1.00 98.12 70 GLN A C 1
ATOM 536 O O . GLN A 1 70 ? -8.328 5.990 14.329 1.00 98.12 70 GLN A O 1
ATOM 541 N N . VAL A 1 71 ? -7.125 5.669 12.464 1.00 98.44 71 VAL A N 1
ATOM 542 C CA . VAL A 1 71 ? -6.668 4.324 12.859 1.00 98.44 71 VAL A CA 1
ATOM 543 C C . VAL A 1 71 ? -5.840 4.379 14.144 1.00 98.44 71 VAL A C 1
ATOM 545 O O . VAL A 1 71 ? -5.959 3.489 14.984 1.00 98.44 71 VAL A O 1
ATOM 548 N N . ARG A 1 72 ? -5.024 5.425 14.335 1.00 98.56 72 ARG A N 1
ATOM 549 C CA . ARG A 1 72 ? -4.247 5.620 15.566 1.00 98.56 72 ARG A CA 1
ATOM 550 C C . ARG A 1 72 ? -5.143 5.809 16.789 1.00 98.56 72 ARG A C 1
ATOM 552 O O . ARG A 1 72 ? -4.923 5.112 17.772 1.00 98.56 72 ARG A O 1
ATOM 559 N N . GLN A 1 73 ? -6.167 6.661 16.715 1.00 98.25 73 GLN A N 1
ATOM 560 C CA . GLN A 1 73 ? -7.111 6.866 17.825 1.00 98.25 73 GLN A CA 1
ATOM 561 C C . GLN A 1 73 ? -7.795 5.551 18.237 1.00 98.25 73 GLN A C 1
ATOM 563 O O . GLN A 1 73 ? -7.869 5.223 19.420 1.00 98.25 73 GLN A O 1
ATOM 568 N N . ILE A 1 74 ? -8.214 4.742 17.257 1.00 98.38 74 ILE A N 1
ATOM 569 C CA . ILE A 1 74 ? -8.789 3.411 17.503 1.00 98.38 74 ILE A CA 1
ATOM 570 C C . ILE A 1 74 ? -7.754 2.465 18.136 1.00 98.38 74 ILE A C 1
ATOM 572 O O . ILE A 1 74 ? -8.076 1.732 19.072 1.00 98.38 74 ILE A O 1
ATOM 576 N N . ALA A 1 75 ? -6.508 2.476 17.654 1.00 98.31 75 ALA A N 1
ATOM 577 C CA . ALA A 1 75 ? -5.438 1.616 18.158 1.00 98.31 75 ALA A CA 1
ATOM 578 C C . ALA A 1 75 ? -5.009 1.955 19.596 1.00 98.31 75 ALA A C 1
ATOM 580 O O . ALA A 1 75 ? -4.643 1.053 20.354 1.00 98.31 75 ALA A O 1
ATOM 581 N N . GLU A 1 76 ? -5.064 3.234 19.967 1.00 98.06 76 GLU A N 1
ATOM 582 C CA . GLU A 1 76 ? -4.638 3.759 21.269 1.00 98.06 76 GLU A CA 1
ATOM 583 C C . GLU A 1 76 ? -5.744 3.704 22.337 1.00 98.06 76 GLU A C 1
ATOM 585 O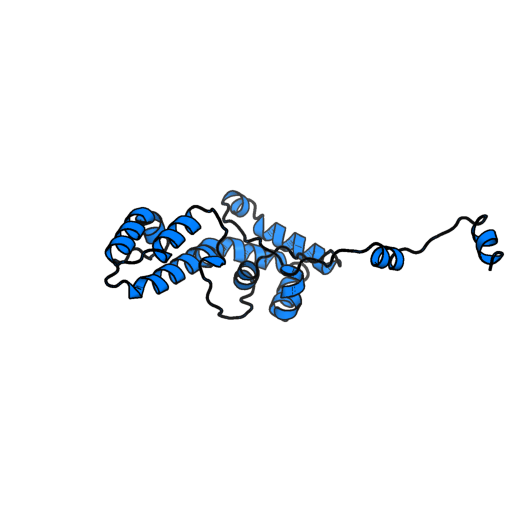 O . GLU A 1 76 ? -5.458 3.876 23.517 1.00 98.06 76 GLU A O 1
ATOM 590 N N . ALA A 1 77 ? -6.993 3.396 21.973 1.00 98.31 77 ALA A N 1
ATOM 591 C CA . ALA A 1 77 ? -8.098 3.292 22.923 1.00 98.31 77 ALA A CA 1
ATOM 592 C C . ALA A 1 77 ? -7.854 2.221 24.006 1.00 98.31 77 ALA A C 1
ATOM 594 O O . ALA A 1 77 ? -7.759 1.030 23.705 1.00 98.31 77 ALA A O 1
ATOM 595 N N . GLU A 1 78 ? -7.802 2.624 25.278 1.00 97.25 78 GLU A N 1
ATOM 596 C CA . GLU A 1 78 ? -7.455 1.743 26.411 1.00 97.25 78 GLU A CA 1
ATOM 597 C C . GLU A 1 78 ? -8.665 1.074 27.090 1.00 97.25 78 GLU A C 1
ATOM 599 O O . GLU A 1 78 ? -8.503 0.192 27.934 1.00 97.25 78 GLU A O 1
ATOM 604 N N . SER A 1 79 ? -9.888 1.457 26.718 1.00 98.25 79 SER A N 1
ATOM 605 C CA . SER A 1 79 ? -11.133 0.903 27.262 1.00 98.25 79 SER A CA 1
ATOM 606 C C . SER A 1 79 ? -12.177 0.685 26.167 1.00 98.25 79 SER A C 1
ATOM 608 O O . SER A 1 79 ? -12.078 1.246 25.075 1.00 98.25 79 SER A O 1
ATOM 610 N N . LEU A 1 80 ? -13.197 -0.133 26.452 1.00 98.38 80 LEU A N 1
ATOM 611 C CA . LEU A 1 80 ? -14.296 -0.371 25.509 1.00 98.38 80 LEU A CA 1
ATOM 612 C C . LEU A 1 80 ? -15.061 0.921 25.181 1.00 98.38 80 LEU A C 1
ATOM 614 O O . LEU A 1 80 ? -15.446 1.119 24.033 1.00 98.38 80 LEU A O 1
ATOM 618 N N . ASP A 1 81 ? -15.246 1.805 26.162 1.00 98.12 81 ASP A N 1
ATOM 619 C CA . ASP A 1 81 ? -15.931 3.083 25.951 1.00 98.12 81 ASP A CA 1
ATOM 620 C C . ASP A 1 81 ? -15.091 4.023 25.081 1.00 98.12 81 ASP A C 1
ATOM 622 O O . ASP A 1 81 ? -15.605 4.561 24.105 1.00 98.12 81 ASP A O 1
ATOM 626 N N . LYS A 1 82 ? -13.776 4.126 25.335 1.00 98.50 82 LYS A N 1
ATOM 627 C CA . LYS A 1 82 ? -12.864 4.898 24.473 1.00 98.50 82 LYS A CA 1
ATOM 628 C C . LYS A 1 82 ? -12.786 4.353 23.053 1.00 98.50 82 LYS A C 1
ATOM 630 O O . LYS A 1 82 ? -12.709 5.130 22.108 1.00 98.50 82 LYS A O 1
ATOM 635 N N . LEU A 1 83 ? -12.849 3.033 22.891 1.00 98.50 83 LEU A N 1
ATOM 636 C CA . LEU A 1 83 ? -12.889 2.411 21.572 1.00 98.50 83 LEU A CA 1
ATOM 637 C C . LEU A 1 83 ? -14.171 2.792 20.823 1.00 98.50 83 LEU A C 1
ATOM 639 O O . LEU A 1 83 ? -14.111 3.144 19.651 1.00 98.50 83 LEU A O 1
ATOM 643 N N . ARG A 1 84 ? -15.323 2.767 21.503 1.00 98.25 84 ARG A N 1
ATOM 644 C CA . ARG A 1 84 ? -16.611 3.172 20.921 1.00 98.25 84 ARG A CA 1
ATOM 645 C C . ARG A 1 84 ? -16.657 4.656 20.567 1.00 98.25 84 ARG A C 1
ATOM 647 O O . ARG A 1 84 ? -17.182 4.980 19.509 1.00 98.25 84 ARG A O 1
ATOM 654 N N . GLU A 1 85 ? -16.096 5.526 21.406 1.00 98.19 85 GLU A N 1
ATOM 655 C CA . GLU A 1 85 ? -15.938 6.958 21.106 1.00 98.19 85 GLU A CA 1
ATOM 656 C C . GLU A 1 85 ? -15.099 7.156 19.833 1.00 98.19 85 GLU A C 1
ATOM 658 O O . GLU A 1 85 ? -15.580 7.748 18.873 1.00 98.19 85 GLU A O 1
ATOM 663 N N . ALA A 1 86 ? -13.902 6.559 19.762 1.00 98.19 86 ALA A N 1
ATOM 664 C CA . ALA A 1 86 ? -13.029 6.671 18.588 1.00 98.19 86 ALA A CA 1
ATOM 665 C C . ALA A 1 86 ? -13.669 6.112 17.302 1.00 98.19 86 ALA A C 1
ATOM 667 O O . ALA A 1 86 ? -13.436 6.631 16.206 1.00 98.19 86 ALA A O 1
ATOM 668 N N . MET A 1 87 ? -14.480 5.054 17.427 1.00 98.00 87 MET A N 1
ATOM 669 C CA . MET A 1 87 ? -15.260 4.511 16.315 1.00 98.00 87 MET A CA 1
ATOM 670 C C . MET A 1 87 ? -16.368 5.468 15.867 1.00 98.00 87 MET A C 1
ATOM 672 O O . MET A 1 87 ? -16.534 5.665 14.667 1.00 98.00 87 MET A O 1
ATOM 676 N N . ALA A 1 88 ? -17.099 6.078 16.802 1.00 97.62 88 ALA A N 1
ATOM 677 C CA . ALA A 1 88 ? -18.129 7.065 16.485 1.00 97.62 88 ALA A CA 1
ATOM 678 C C . ALA A 1 88 ? -17.534 8.300 15.787 1.00 97.62 88 ALA A C 1
ATOM 680 O O . ALA A 1 88 ? -18.080 8.759 14.787 1.00 97.62 88 ALA A O 1
ATOM 681 N N . ASP A 1 89 ? -16.369 8.766 16.243 1.00 97.25 89 ASP A N 1
ATOM 682 C CA . ASP A 1 89 ? -15.632 9.877 15.626 1.00 97.25 89 ASP A CA 1
ATOM 683 C C . ASP A 1 89 ? -15.086 9.539 14.224 1.00 97.25 89 ASP A C 1
ATOM 685 O O . ASP A 1 89 ? -14.707 10.430 13.463 1.00 97.25 89 ASP A O 1
ATOM 689 N N . SER A 1 90 ? -15.019 8.249 13.876 1.00 97.12 90 SER A N 1
ATOM 690 C CA . SER A 1 90 ? -14.494 7.748 12.599 1.00 97.12 90 SER A CA 1
ATOM 691 C C . SER A 1 90 ? -15.550 7.020 11.762 1.00 97.12 90 SER A C 1
ATOM 693 O O . SER A 1 90 ? -15.196 6.197 10.913 1.00 97.12 90 SER A O 1
ATOM 695 N N . TRP A 1 91 ? -16.838 7.279 11.999 1.00 96.81 91 TRP A N 1
ATOM 696 C CA . TRP A 1 91 ? -17.921 6.457 11.456 1.00 96.81 91 TRP A CA 1
ATOM 697 C C . TRP A 1 91 ? -17.953 6.423 9.919 1.00 96.81 91 TRP A C 1
ATOM 699 O O . TRP A 1 91 ? -18.120 5.338 9.364 1.00 96.81 91 TRP A O 1
ATOM 709 N N . GLU A 1 92 ? -17.718 7.544 9.217 1.00 97.44 92 GLU A N 1
ATOM 710 C CA . GLU A 1 92 ? -17.706 7.572 7.742 1.00 97.44 92 GLU A CA 1
ATOM 711 C C . GLU A 1 92 ? -16.603 6.666 7.190 1.00 97.44 92 GLU A C 1
ATOM 713 O O . GLU A 1 92 ? -16.766 5.969 6.186 1.00 97.44 92 GLU A O 1
ATOM 718 N N . PHE A 1 93 ? -15.448 6.677 7.858 1.00 97.44 93 PHE A N 1
ATOM 719 C CA . PHE A 1 93 ? -14.311 5.859 7.471 1.00 97.44 93 PHE A CA 1
ATOM 720 C C . PHE A 1 93 ? -14.583 4.375 7.728 1.00 97.44 93 PHE A C 1
ATOM 722 O O . PHE A 1 93 ? -14.293 3.545 6.865 1.00 97.44 93 PHE A O 1
ATOM 729 N N . LEU A 1 94 ? -15.181 4.039 8.874 1.00 98.12 94 LEU A N 1
ATOM 730 C CA . LEU A 1 94 ? -15.587 2.672 9.195 1.00 98.12 94 LEU A CA 1
ATOM 731 C C . LEU A 1 94 ? -16.635 2.144 8.216 1.00 98.12 94 LEU A C 1
ATOM 733 O O . LEU A 1 94 ? -16.537 0.996 7.791 1.00 98.12 94 LEU A O 1
ATOM 737 N N . GLU A 1 95 ? -17.623 2.959 7.846 1.00 97.94 95 GLU A N 1
ATOM 738 C CA . GLU A 1 95 ? -18.631 2.591 6.853 1.00 97.94 95 GLU A CA 1
ATOM 739 C C . GLU A 1 95 ? -17.981 2.303 5.498 1.00 97.94 95 GLU A C 1
ATOM 741 O O . GLU A 1 95 ? -18.190 1.228 4.933 1.00 97.94 95 GLU A O 1
ATOM 746 N N . LEU A 1 96 ? -17.117 3.206 5.023 1.00 97.38 96 LEU A N 1
ATOM 747 C CA . LEU A 1 96 ? -16.397 3.036 3.762 1.00 97.38 96 LEU A CA 1
ATOM 748 C C . LEU A 1 96 ? -15.504 1.783 3.758 1.00 97.38 96 LEU A C 1
ATOM 750 O O . LEU A 1 96 ? -15.388 1.107 2.735 1.00 97.38 96 LEU A O 1
ATOM 754 N N . ALA A 1 97 ? -14.876 1.471 4.893 1.00 97.50 97 ALA A N 1
ATOM 755 C CA . ALA A 1 97 ? -14.030 0.295 5.061 1.00 97.50 97 ALA A CA 1
ATOM 756 C C . ALA A 1 97 ? -14.816 -1.009 5.306 1.00 97.50 97 ALA A C 1
ATOM 758 O O . ALA A 1 97 ? -14.207 -2.074 5.387 1.00 97.50 97 ALA A O 1
ATOM 759 N N . GLY A 1 98 ? -16.144 -0.952 5.462 1.00 97.31 98 GLY A N 1
ATOM 760 C CA . GLY A 1 98 ? -16.969 -2.114 5.815 1.00 97.31 98 GLY A CA 1
ATOM 761 C C . GLY A 1 98 ? -16.796 -2.592 7.265 1.00 97.31 98 GLY A C 1
ATOM 762 O O . GLY A 1 98 ? -17.161 -3.718 7.592 1.00 97.31 98 GLY A O 1
ATOM 763 N N . CYS A 1 99 ? -16.259 -1.741 8.140 1.00 96.81 99 CYS A N 1
ATOM 764 C CA . CYS A 1 99 ? -15.879 -2.037 9.525 1.00 96.81 99 CYS A CA 1
ATOM 765 C C . CYS A 1 99 ? -16.822 -1.400 10.571 1.00 96.81 99 CYS A C 1
ATOM 767 O O . CYS A 1 99 ? -16.462 -1.277 11.739 1.00 96.81 99 CYS A O 1
ATOM 769 N N . ASN A 1 100 ? -18.033 -0.983 10.184 1.00 93.94 100 ASN A N 1
ATOM 770 C CA . ASN A 1 100 ? -18.973 -0.253 11.053 1.00 93.94 100 ASN A CA 1
ATOM 771 C C . ASN A 1 100 ? -19.771 -1.150 12.032 1.00 93.94 100 ASN A C 1
ATOM 773 O O . ASN A 1 100 ? -20.830 -0.773 12.530 1.00 93.94 100 ASN A O 1
ATOM 777 N N . GLN A 1 101 ? -19.312 -2.380 12.281 1.00 93.75 101 GLN A N 1
ATOM 778 C CA . GLN A 1 101 ? -19.988 -3.278 13.217 1.00 93.75 101 GLN A CA 1
ATOM 779 C C . GLN A 1 101 ? -19.683 -2.869 14.666 1.00 93.75 101 GLN A C 1
ATOM 781 O O . GLN A 1 101 ? -18.518 -2.646 14.998 1.00 93.75 101 GLN A O 1
ATOM 786 N N . PRO A 1 102 ? -20.688 -2.797 15.561 1.00 93.12 102 PRO A N 1
ATOM 787 C CA . PRO A 1 102 ? -20.451 -2.435 16.953 1.00 93.12 102 PRO A CA 1
ATOM 788 C C . PRO A 1 102 ? -19.548 -3.443 17.670 1.00 93.12 102 PRO A C 1
ATOM 790 O O . PRO A 1 102 ? -19.869 -4.631 17.749 1.00 93.12 102 PRO A O 1
ATOM 793 N N . VAL A 1 103 ? -18.474 -2.949 18.285 1.00 95.88 103 VAL A N 1
ATOM 794 C CA . VAL A 1 103 ? -17.583 -3.761 19.126 1.00 95.88 103 VAL A CA 1
ATOM 795 C C . VAL A 1 103 ? -18.228 -4.112 20.470 1.00 95.88 103 VAL A C 1
ATOM 797 O O . VAL A 1 103 ? -18.887 -3.293 21.135 1.00 95.88 103 VAL A O 1
ATOM 800 N N . ARG A 1 104 ? -18.014 -5.354 20.907 1.00 96.31 104 ARG A N 1
ATOM 801 C CA . ARG A 1 104 ? -18.540 -5.906 22.167 1.00 96.31 104 ARG A CA 1
ATOM 802 C C . ARG A 1 104 ? -17.456 -6.041 23.234 1.00 96.31 104 ARG A C 1
ATOM 804 O O . ARG A 1 104 ? -17.776 -6.149 24.414 1.00 96.31 104 ARG A O 1
ATOM 811 N N . SER A 1 105 ? -16.190 -6.030 22.829 1.00 97.31 105 SER A N 1
ATOM 812 C CA . SER A 1 105 ? -15.029 -6.248 23.681 1.00 97.31 105 SER A CA 1
ATOM 813 C C . SER A 1 105 ? -13.811 -5.478 23.178 1.00 97.31 105 SER A C 1
ATOM 815 O O . SER A 1 105 ? -13.568 -5.388 21.978 1.00 97.31 105 SER A O 1
ATOM 817 N N . LEU A 1 106 ? -12.964 -5.014 24.104 1.00 97.19 106 LEU A N 1
ATOM 818 C CA . LEU A 1 106 ? -11.677 -4.390 23.766 1.00 97.19 106 LEU A CA 1
ATOM 819 C C . LEU A 1 106 ? -10.739 -5.342 22.995 1.00 97.19 106 LEU A C 1
ATOM 821 O O . LEU A 1 106 ? -9.842 -4.894 22.287 1.00 97.19 106 LEU A O 1
ATOM 825 N N . ARG A 1 107 ? -10.959 -6.662 23.086 1.00 96.81 107 ARG A N 1
ATOM 826 C CA . ARG A 1 107 ? -10.179 -7.672 22.347 1.00 96.81 107 ARG A CA 1
ATOM 827 C C . ARG A 1 107 ? -10.338 -7.554 20.827 1.00 96.81 107 ARG A C 1
ATOM 829 O O . ARG A 1 107 ? -9.447 -7.980 20.104 1.00 96.81 107 ARG A O 1
ATOM 836 N N . GLU A 1 108 ? -11.438 -6.969 20.354 1.00 97.25 108 GLU A N 1
ATOM 837 C CA . GLU A 1 108 ? -11.728 -6.785 18.924 1.00 97.25 108 GLU A CA 1
ATOM 838 C C . GLU A 1 108 ? -10.930 -5.624 18.305 1.00 97.25 108 GLU A C 1
ATOM 840 O O . GLU A 1 108 ? -10.784 -5.562 17.087 1.00 97.25 108 GLU A O 1
ATOM 845 N N . ARG A 1 109 ? -10.342 -4.742 19.133 1.00 97.81 109 ARG A N 1
ATOM 846 C CA . ARG A 1 109 ? -9.575 -3.564 18.691 1.00 97.81 109 ARG A CA 1
ATOM 847 C C . ARG A 1 109 ? -8.477 -3.917 17.694 1.00 97.81 109 ARG A C 1
ATOM 849 O O . ARG A 1 109 ? -8.308 -3.224 16.701 1.00 97.81 109 ARG A O 1
ATOM 856 N N . GLN A 1 110 ? -7.713 -4.973 17.973 1.00 97.19 110 GLN A N 1
ATOM 857 C CA . GLN A 1 110 ? -6.563 -5.328 17.142 1.00 97.19 110 GLN A CA 1
ATOM 858 C C . GLN A 1 110 ? -6.994 -5.760 15.736 1.00 97.19 110 GLN A C 1
ATOM 860 O O . GLN A 1 110 ? -6.392 -5.319 14.763 1.00 97.19 110 GLN A O 1
ATOM 865 N N . VAL A 1 111 ? -8.062 -6.556 15.639 1.00 96.44 111 VAL A N 1
ATOM 866 C CA . VAL A 1 111 ? -8.627 -6.994 14.354 1.00 96.44 111 VAL A CA 1
ATOM 867 C C . VAL A 1 111 ? -9.173 -5.794 13.585 1.00 96.44 111 VAL A C 1
ATOM 869 O O . VAL A 1 111 ? -8.821 -5.609 12.428 1.00 96.44 111 VAL A O 1
ATOM 872 N N . LEU A 1 112 ? -9.917 -4.906 14.254 1.00 98.06 112 LEU A N 1
ATOM 873 C CA . LEU A 1 112 ? -10.412 -3.674 13.637 1.00 98.06 112 LEU A CA 1
ATOM 874 C C . LEU A 1 112 ? -9.269 -2.810 13.074 1.00 98.06 112 LEU A C 1
ATOM 876 O O . LEU A 1 112 ? -9.353 -2.314 11.956 1.00 98.06 112 LEU A O 1
ATOM 880 N N . VAL A 1 113 ? -8.175 -2.642 13.821 1.00 98.38 113 VAL A N 1
ATOM 881 C CA . VAL A 1 113 ? -6.996 -1.904 13.342 1.00 98.38 113 VAL A CA 1
ATOM 882 C C . VAL A 1 113 ? -6.379 -2.581 12.115 1.00 98.38 113 VAL A C 1
ATOM 884 O O . VAL A 1 113 ? -6.021 -1.893 11.161 1.00 98.38 113 VAL A O 1
ATOM 887 N N . GLU A 1 114 ? -6.250 -3.907 12.116 1.00 97.69 114 GLU A N 1
ATOM 888 C CA . GLU A 1 114 ? -5.715 -4.674 10.983 1.00 97.69 114 GLU A CA 1
ATOM 889 C C . GLU A 1 114 ? -6.589 -4.546 9.729 1.00 97.69 114 GLU A C 1
ATOM 891 O O . GLU A 1 114 ? -6.056 -4.335 8.633 1.00 97.69 114 GLU A O 1
ATOM 896 N N . ASP A 1 115 ? -7.911 -4.585 9.890 1.00 98.00 115 ASP A N 1
ATOM 897 C CA . ASP A 1 115 ? -8.872 -4.404 8.803 1.00 98.00 115 ASP A CA 1
ATOM 898 C C . ASP A 1 115 ? -8.773 -2.995 8.205 1.00 98.00 115 ASP A C 1
ATOM 900 O O . ASP A 1 115 ? -8.683 -2.838 6.986 1.00 98.00 115 ASP A O 1
ATOM 904 N N . LEU A 1 116 ? -8.681 -1.955 9.042 1.00 98.50 116 LEU A N 1
ATOM 905 C CA . LEU A 1 116 ? -8.561 -0.569 8.575 1.00 98.50 116 LEU A CA 1
ATOM 906 C C . LEU A 1 116 ? -7.214 -0.274 7.905 1.00 98.50 116 LEU A C 1
ATOM 908 O O . LEU A 1 116 ? -7.158 0.468 6.916 1.00 98.50 116 LEU A O 1
ATOM 912 N N . VAL A 1 117 ? -6.123 -0.865 8.402 1.00 98.38 117 VAL A N 1
ATOM 913 C CA . VAL A 1 117 ? -4.808 -0.793 7.745 1.00 98.38 117 VAL A CA 1
ATOM 914 C C . VAL A 1 117 ? -4.868 -1.482 6.384 1.00 98.38 117 VAL A C 1
ATOM 916 O O . VAL A 1 117 ? -4.420 -0.905 5.390 1.00 98.38 117 VAL A O 1
ATOM 919 N N . SER A 1 118 ? -5.449 -2.682 6.319 1.00 97.06 118 SER A N 1
ATOM 920 C CA . SER A 1 118 ? -5.591 -3.452 5.079 1.00 97.06 118 SER A CA 1
ATOM 921 C C . SER A 1 118 ? -6.458 -2.713 4.066 1.00 97.06 118 SER A C 1
ATOM 923 O O . SER A 1 118 ? -6.055 -2.544 2.915 1.00 97.06 118 SER A O 1
ATOM 925 N N . PHE A 1 119 ? -7.597 -2.170 4.495 1.00 98.00 119 PHE A N 1
ATOM 926 C CA . PHE A 1 119 ? -8.441 -1.338 3.650 1.00 98.00 119 PHE A CA 1
ATOM 927 C C . PHE A 1 119 ? -7.671 -0.133 3.099 1.00 98.00 119 PHE A C 1
ATOM 929 O O . PHE A 1 119 ? -7.730 0.138 1.898 1.00 98.00 119 PHE A O 1
ATOM 936 N N . THR A 1 120 ? -6.912 0.563 3.952 1.00 97.62 120 THR A N 1
ATOM 937 C CA . THR A 1 120 ? -6.208 1.794 3.569 1.00 97.62 120 THR A CA 1
ATOM 938 C C . THR A 1 120 ? -5.030 1.549 2.629 1.00 97.62 120 THR A C 1
ATOM 940 O O . THR A 1 120 ? -4.808 2.332 1.708 1.00 97.62 120 THR A O 1
ATOM 943 N N . MET A 1 121 ? -4.264 0.485 2.852 1.00 97.38 121 MET A N 1
ATOM 944 C CA . MET A 1 121 ? -3.037 0.214 2.098 1.00 97.38 121 MET A CA 1
ATOM 945 C C . MET A 1 121 ? -3.262 -0.683 0.879 1.00 97.38 121 MET A C 1
ATOM 947 O O . MET A 1 121 ? -2.486 -0.608 -0.070 1.00 97.38 121 MET A O 1
ATOM 951 N N . ILE A 1 122 ? -4.299 -1.526 0.903 1.00 96.56 122 ILE A N 1
ATOM 952 C CA . ILE A 1 122 ? -4.539 -2.564 -0.105 1.00 96.56 122 ILE A CA 1
ATOM 953 C C . ILE A 1 122 ? -5.856 -2.295 -0.831 1.00 96.56 122 ILE A C 1
ATOM 955 O O . ILE A 1 122 ? -5.829 -1.954 -2.011 1.00 96.56 122 ILE A O 1
ATOM 959 N N . THR A 1 123 ? -7.001 -2.396 -0.148 1.00 97.38 123 THR A N 1
ATOM 960 C CA . THR A 1 123 ? -8.321 -2.400 -0.809 1.00 97.38 123 THR A CA 1
ATOM 961 C C . THR A 1 123 ? -8.582 -1.110 -1.580 1.00 97.38 123 THR A C 1
ATOM 963 O O . THR A 1 123 ? -8.833 -1.147 -2.783 1.00 97.38 123 THR A O 1
ATOM 966 N N . ARG A 1 124 ? -8.442 0.058 -0.939 1.00 96.50 124 ARG A N 1
ATOM 967 C CA . ARG A 1 124 ? -8.647 1.351 -1.619 1.00 96.50 124 ARG A CA 1
ATOM 968 C C . ARG A 1 124 ? -7.565 1.675 -2.654 1.00 96.50 124 ARG A C 1
ATOM 970 O O . ARG A 1 124 ? -7.756 2.551 -3.491 1.00 96.50 124 ARG A O 1
ATOM 977 N N . MET A 1 125 ? -6.415 1.010 -2.558 1.00 97.62 125 MET A N 1
ATOM 978 C CA . MET A 1 125 ? -5.250 1.218 -3.419 1.00 97.62 125 MET A CA 1
ATOM 979 C C . MET A 1 125 ? -5.196 0.220 -4.578 1.00 97.62 125 MET A C 1
ATOM 981 O O . MET A 1 125 ? -4.259 0.282 -5.371 1.00 97.62 125 MET A O 1
ATOM 985 N N . GLN A 1 126 ? -6.183 -0.674 -4.707 1.00 97.62 126 GLN A N 1
ATOM 986 C CA . GLN A 1 126 ? -6.161 -1.765 -5.677 1.00 97.62 126 GLN A CA 1
ATOM 987 C C . GLN A 1 126 ? -5.909 -1.269 -7.105 1.00 97.62 126 GLN A C 1
ATOM 989 O O . GLN A 1 126 ? -4.997 -1.768 -7.760 1.00 97.62 126 GLN A O 1
ATOM 994 N N . LEU A 1 127 ? -6.660 -0.263 -7.570 1.00 98.25 127 LEU A N 1
ATOM 995 C CA . LEU A 1 127 ? -6.502 0.267 -8.927 1.00 98.25 127 LEU A CA 1
ATOM 996 C C . LEU A 1 127 ? -5.148 0.983 -9.134 1.00 98.25 127 LEU A C 1
ATOM 998 O O . LEU A 1 127 ? -4.452 0.614 -10.079 1.00 98.25 127 LEU A O 1
ATOM 1002 N N . PRO A 1 128 ? -4.702 1.924 -8.270 1.00 98.44 128 PRO A N 1
ATOM 1003 C CA . PRO A 1 128 ? -3.351 2.487 -8.363 1.00 98.44 128 PRO A CA 1
ATOM 1004 C C . PRO A 1 128 ? -2.234 1.438 -8.389 1.00 98.44 128 PRO A C 1
ATOM 1006 O O . PRO A 1 128 ? -1.347 1.502 -9.237 1.00 98.44 128 PRO A O 1
ATOM 1009 N N . LEU A 1 129 ? -2.277 0.456 -7.481 1.00 98.44 129 LEU A N 1
ATOM 1010 C CA . LEU A 1 129 ? -1.273 -0.608 -7.398 1.00 98.44 129 LEU A CA 1
ATOM 1011 C C . LEU A 1 129 ? -1.299 -1.488 -8.650 1.00 98.44 129 LEU A C 1
ATOM 1013 O O . LEU A 1 129 ? -0.244 -1.860 -9.157 1.00 98.44 129 LEU A O 1
ATOM 1017 N N . GLN A 1 130 ? -2.487 -1.804 -9.166 1.00 98.25 130 GLN A N 1
ATOM 1018 C CA . GLN A 1 130 ? -2.646 -2.560 -10.403 1.00 98.25 130 GLN A CA 1
ATOM 1019 C C . GLN A 1 130 ? -2.038 -1.811 -11.592 1.00 98.25 130 GLN A C 1
ATOM 1021 O O . GLN A 1 130 ? -1.162 -2.364 -12.255 1.00 98.25 130 GLN A O 1
ATOM 1026 N N . ARG A 1 131 ? -2.441 -0.554 -11.830 1.00 98.69 131 ARG A N 1
ATOM 1027 C CA . ARG A 1 131 ? -1.916 0.261 -12.940 1.00 98.69 131 ARG A CA 1
ATOM 1028 C C . ARG A 1 131 ? -0.401 0.408 -12.856 1.00 98.69 131 ARG A C 1
ATOM 1030 O O . ARG A 1 131 ? 0.297 0.228 -13.849 1.00 98.69 131 ARG A O 1
ATOM 1037 N N . PHE A 1 132 ? 0.123 0.619 -11.650 1.00 98.62 132 PHE A N 1
ATOM 1038 C CA . PHE A 1 132 ? 1.560 0.662 -11.405 1.00 98.62 132 PHE A CA 1
ATOM 1039 C C . PHE A 1 132 ? 2.276 -0.637 -11.805 1.00 98.62 132 PHE A C 1
ATOM 1041 O O . PHE A 1 132 ? 3.302 -0.610 -12.489 1.00 98.62 132 PHE A O 1
ATOM 1048 N N . ARG A 1 133 ? 1.737 -1.795 -11.400 1.00 98.31 133 ARG A N 1
ATOM 1049 C CA . ARG A 1 133 ? 2.291 -3.110 -11.762 1.00 98.31 133 ARG A CA 1
ATOM 1050 C C . ARG A 1 133 ? 2.223 -3.373 -13.260 1.00 98.31 133 ARG A C 1
ATOM 1052 O O . ARG A 1 133 ? 3.143 -3.987 -13.790 1.00 98.31 133 ARG A O 1
ATOM 1059 N N . GLU A 1 134 ? 1.155 -2.937 -13.921 1.00 98.56 134 GLU A N 1
ATOM 1060 C CA . GLU A 1 134 ? 0.995 -3.044 -15.372 1.00 98.56 134 GLU A CA 1
ATOM 1061 C C . GLU A 1 134 ? 2.043 -2.201 -16.102 1.00 98.56 134 GLU A C 1
ATOM 1063 O O . GLU A 1 134 ? 2.706 -2.716 -16.998 1.00 98.56 134 GLU A O 1
ATOM 1068 N N . GLY A 1 135 ? 2.286 -0.964 -15.659 1.00 98.56 135 GLY A N 1
ATOM 1069 C CA . GLY A 1 135 ? 3.347 -0.122 -16.216 1.00 98.56 135 GLY A CA 1
ATOM 1070 C C . GLY A 1 135 ? 4.733 -0.748 -16.061 1.00 98.56 135 GLY A C 1
ATOM 1071 O O . GLY A 1 135 ? 5.529 -0.774 -17.001 1.00 98.56 135 GLY A O 1
ATOM 1072 N N . LEU A 1 136 ? 4.997 -1.360 -14.900 1.00 97.88 136 LEU A N 1
ATOM 1073 C CA . LEU A 1 136 ? 6.241 -2.092 -14.658 1.00 97.88 136 LEU A CA 1
ATOM 1074 C C . LEU A 1 136 ? 6.449 -3.297 -15.586 1.00 97.88 136 LEU A C 1
ATOM 1076 O O . LEU A 1 136 ? 7.582 -3.750 -15.714 1.00 97.88 136 LEU A O 1
ATOM 1080 N N . GLN A 1 137 ? 5.415 -3.833 -16.244 1.00 98.00 137 GLN A N 1
ATOM 1081 C CA . GLN A 1 137 ? 5.598 -4.910 -17.230 1.00 98.00 137 GLN A CA 1
ATOM 1082 C C . GLN A 1 137 ? 6.339 -4.449 -18.492 1.00 98.00 137 GLN A C 1
ATOM 1084 O O . GLN A 1 137 ? 6.775 -5.288 -19.282 1.00 98.00 137 GLN A O 1
ATOM 1089 N N . THR A 1 138 ? 6.527 -3.141 -18.675 1.00 97.94 138 THR A N 1
ATOM 1090 C CA . THR A 1 138 ? 7.345 -2.575 -19.751 1.00 97.94 138 THR A CA 1
ATOM 1091 C C . THR A 1 138 ? 8.731 -3.223 -19.777 1.00 97.94 138 THR A C 1
ATOM 1093 O O . THR A 1 138 ? 9.390 -3.376 -18.749 1.00 97.94 138 THR A O 1
ATOM 1096 N N . LEU A 1 139 ? 9.154 -3.672 -20.964 1.00 96.94 139 LEU A N 1
ATOM 1097 C CA . LEU A 1 139 ? 10.404 -4.417 -21.181 1.00 96.94 139 LEU A CA 1
ATOM 1098 C C . LEU A 1 139 ? 10.561 -5.690 -20.312 1.00 96.94 139 LEU A C 1
ATOM 1100 O O . LEU A 1 139 ? 11.669 -6.188 -20.135 1.00 96.94 139 LEU A O 1
ATOM 1104 N N . GLY A 1 140 ? 9.466 -6.238 -19.770 1.00 95.81 140 GLY A N 1
ATOM 1105 C CA . GLY A 1 140 ? 9.464 -7.466 -18.969 1.00 95.81 140 GLY A CA 1
ATOM 1106 C C . GLY A 1 140 ? 9.961 -7.307 -17.527 1.00 95.81 140 GLY A C 1
ATOM 1107 O O . GLY A 1 140 ? 10.105 -8.313 -16.826 1.00 95.81 140 GLY A O 1
ATOM 1108 N N . VAL A 1 141 ? 10.201 -6.075 -17.057 1.00 96.88 141 VAL A N 1
ATOM 1109 C CA . VAL A 1 141 ? 10.741 -5.812 -15.710 1.00 96.88 141 VAL A CA 1
ATOM 1110 C C . VAL A 1 141 ? 9.821 -6.370 -14.626 1.00 96.88 141 VAL A C 1
ATOM 1112 O O . VAL A 1 141 ? 10.285 -7.067 -13.727 1.00 96.88 141 VAL A O 1
ATOM 1115 N N . GLY A 1 142 ? 8.512 -6.147 -14.732 1.00 95.56 142 GLY A N 1
ATOM 1116 C CA . GLY A 1 142 ? 7.525 -6.634 -13.767 1.00 95.56 142 GLY A CA 1
ATOM 1117 C C . GLY A 1 142 ? 7.557 -8.155 -13.595 1.00 95.56 142 GLY A C 1
ATOM 1118 O O . GLY A 1 142 ? 7.468 -8.647 -12.470 1.00 95.56 142 GLY A O 1
ATOM 1119 N N . GLY A 1 143 ? 7.767 -8.903 -14.682 1.00 96.56 143 GLY A N 1
ATOM 1120 C CA . GLY A 1 143 ? 7.972 -10.352 -14.636 1.00 96.56 143 GLY A CA 1
ATOM 1121 C C . GLY A 1 143 ? 9.232 -10.747 -13.859 1.00 96.56 143 GLY A C 1
ATOM 1122 O O . GLY A 1 143 ? 9.180 -11.648 -13.024 1.00 96.56 143 GLY A O 1
ATOM 1123 N N . GLN A 1 144 ? 10.346 -10.035 -14.062 1.00 97.12 144 GLN A N 1
ATOM 1124 C CA . GLN A 1 144 ? 11.591 -10.276 -13.320 1.00 97.12 144 GLN A CA 1
ATOM 1125 C C . GLN A 1 144 ? 11.449 -9.956 -11.828 1.00 97.12 144 GLN A C 1
ATOM 1127 O O . GLN A 1 144 ? 11.916 -10.726 -10.988 1.00 97.12 144 GLN A O 1
ATOM 1132 N N . VAL A 1 145 ? 10.753 -8.868 -11.484 1.00 96.56 145 VAL A N 1
ATOM 1133 C CA . VAL A 1 145 ? 10.473 -8.511 -10.085 1.00 96.56 145 VAL A CA 1
ATOM 1134 C C . VAL A 1 145 ? 9.646 -9.600 -9.400 1.00 96.56 145 VAL A C 1
ATOM 1136 O O . VAL A 1 145 ? 9.934 -9.962 -8.263 1.00 96.56 145 VAL A O 1
ATOM 1139 N N . GLN A 1 146 ? 8.655 -10.164 -10.095 1.00 94.88 146 GLN A N 1
ATOM 1140 C CA . GLN A 1 146 ? 7.817 -11.244 -9.569 1.00 94.88 146 GLN A CA 1
ATOM 1141 C C . GLN A 1 146 ? 8.602 -12.556 -9.374 1.00 94.88 146 GLN A C 1
ATOM 1143 O O . GLN A 1 146 ? 8.331 -13.281 -8.418 1.00 94.88 146 GLN A O 1
ATOM 1148 N N . LEU A 1 147 ? 9.567 -12.856 -10.254 1.00 97.00 147 LEU A N 1
ATOM 1149 C CA . LEU A 1 147 ? 10.433 -14.040 -10.156 1.00 97.00 147 LEU A CA 1
ATOM 1150 C C . LEU A 1 147 ? 11.484 -13.914 -9.045 1.00 97.00 147 LEU A C 1
ATOM 1152 O O . LEU A 1 147 ? 11.776 -14.895 -8.362 1.00 97.00 147 LEU A O 1
ATOM 1156 N N . PHE A 1 148 ? 12.035 -12.713 -8.842 1.00 96.94 148 PHE A N 1
ATOM 1157 C CA . PHE A 1 148 ? 13.140 -12.468 -7.908 1.00 96.94 148 PHE A CA 1
ATOM 1158 C C . PHE A 1 148 ? 12.858 -11.321 -6.918 1.00 96.94 148 PHE A C 1
ATOM 1160 O O . PHE A 1 148 ? 13.672 -10.399 -6.789 1.00 96.94 148 PHE A O 1
ATOM 1167 N N . PRO A 1 149 ? 11.745 -11.353 -6.162 1.00 96.44 149 PRO A N 1
ATOM 1168 C CA . PRO A 1 149 ? 11.327 -10.215 -5.344 1.00 96.44 149 PRO A CA 1
ATOM 1169 C C . PRO A 1 149 ? 12.311 -9.897 -4.207 1.00 96.44 149 PRO A C 1
ATOM 1171 O O . PRO A 1 149 ? 12.464 -8.749 -3.806 1.00 96.44 149 PRO A O 1
ATOM 1174 N N . SER A 1 150 ? 13.056 -10.886 -3.711 1.00 95.62 150 SER A N 1
ATOM 1175 C CA . SER A 1 150 ? 14.101 -10.661 -2.705 1.00 95.62 150 SER A CA 1
ATOM 1176 C C . SER A 1 150 ? 15.280 -9.837 -3.231 1.00 95.62 150 SER A C 1
ATOM 1178 O O . SER A 1 150 ? 15.822 -9.010 -2.500 1.00 95.62 150 SER A O 1
ATOM 1180 N N . VAL A 1 151 ? 15.661 -10.037 -4.495 1.00 94.31 151 VAL A N 1
ATOM 1181 C CA . VAL A 1 151 ? 16.753 -9.302 -5.150 1.00 94.31 151 VAL A CA 1
ATOM 1182 C C . VAL A 1 151 ? 16.302 -7.876 -5.443 1.00 94.31 151 VAL A C 1
ATOM 1184 O O . VAL A 1 151 ? 16.981 -6.913 -5.084 1.00 94.31 151 VAL A O 1
ATOM 1187 N N . PHE A 1 152 ? 15.113 -7.734 -6.029 1.00 95.56 152 PHE A N 1
ATOM 1188 C CA . PHE A 1 152 ? 14.555 -6.428 -6.360 1.00 95.56 152 PHE A CA 1
ATOM 1189 C C . PHE A 1 152 ? 14.151 -5.617 -5.127 1.00 95.56 152 PHE A C 1
ATOM 1191 O O . PHE A 1 152 ? 14.138 -4.393 -5.208 1.00 95.56 152 PHE A O 1
ATOM 1198 N N . TYR A 1 153 ? 13.911 -6.238 -3.970 1.00 95.31 153 TYR A N 1
ATOM 1199 C CA . TYR A 1 153 ? 13.673 -5.502 -2.728 1.00 95.31 153 TYR A CA 1
ATOM 1200 C C . TYR A 1 153 ? 14.769 -4.459 -2.459 1.00 95.31 153 TYR A C 1
ATOM 1202 O O . TYR A 1 153 ? 14.458 -3.314 -2.141 1.00 95.31 153 TYR A O 1
ATOM 1210 N N . ARG A 1 154 ? 16.047 -4.806 -2.668 1.00 91.88 154 ARG A N 1
ATOM 1211 C CA . ARG A 1 154 ? 17.157 -3.853 -2.494 1.00 91.88 154 ARG A CA 1
ATOM 1212 C C . ARG A 1 154 ? 17.099 -2.716 -3.507 1.00 91.88 154 ARG A C 1
ATOM 1214 O O . ARG A 1 154 ? 17.227 -1.557 -3.140 1.00 91.88 154 ARG A O 1
ATOM 1221 N N . VAL A 1 155 ? 16.814 -3.039 -4.766 1.00 93.12 155 VAL A N 1
ATOM 1222 C CA . VAL A 1 155 ? 16.690 -2.054 -5.852 1.00 93.12 155 VAL A CA 1
ATOM 1223 C C . VAL A 1 155 ? 15.577 -1.041 -5.570 1.00 93.12 155 VAL A C 1
ATOM 1225 O O . VAL A 1 155 ? 15.735 0.144 -5.857 1.00 93.12 155 VAL A O 1
ATOM 1228 N N . PHE A 1 156 ? 14.454 -1.484 -5.001 1.00 95.12 156 PHE A N 1
ATOM 1229 C CA . PHE A 1 156 ? 13.298 -0.624 -4.750 1.00 95.12 156 PHE A CA 1
ATOM 1230 C C . PHE A 1 156 ? 13.329 0.092 -3.393 1.00 95.12 156 PHE A C 1
ATOM 1232 O O . PHE A 1 156 ? 12.916 1.251 -3.309 1.00 95.12 156 PHE A O 1
ATOM 1239 N N . CYS A 1 157 ? 13.816 -0.567 -2.340 1.00 94.31 157 CYS A N 1
ATOM 1240 C CA . CYS A 1 157 ? 13.693 -0.101 -0.956 1.00 94.31 157 CYS A CA 1
ATOM 1241 C C . CYS A 1 157 ? 15.014 0.309 -0.298 1.00 94.31 157 CYS A C 1
ATOM 1243 O O . CYS A 1 157 ? 14.986 0.989 0.730 1.00 94.31 157 CYS A O 1
ATOM 1245 N N . GLU A 1 158 ? 16.172 -0.100 -0.812 1.00 87.75 158 GLU A N 1
ATOM 1246 C CA . GLU A 1 158 ? 17.460 0.317 -0.256 1.00 87.75 158 GLU A CA 1
ATOM 1247 C C . GLU A 1 158 ? 17.978 1.522 -1.045 1.00 87.75 158 GLU A C 1
ATOM 1249 O O . GLU A 1 158 ? 18.052 1.517 -2.270 1.00 87.75 158 GLU A O 1
ATOM 1254 N N . SER A 1 159 ? 18.299 2.604 -0.335 1.00 69.56 159 SER A N 1
ATOM 1255 C CA . SER A 1 159 ? 18.909 3.774 -0.961 1.00 69.56 159 SER A CA 1
ATOM 1256 C C . SER A 1 159 ? 20.299 3.398 -1.461 1.00 69.56 159 SER A C 1
ATOM 1258 O O . SER A 1 159 ? 21.036 2.757 -0.709 1.00 69.56 159 SER A O 1
ATOM 1260 N N . ALA A 1 160 ? 20.666 3.848 -2.664 1.00 66.75 160 ALA A N 1
ATOM 1261 C CA . ALA A 1 160 ? 22.028 3.707 -3.169 1.00 66.75 160 ALA A CA 1
ATOM 1262 C C . ALA A 1 160 ? 23.047 4.155 -2.108 1.00 66.75 160 ALA A C 1
ATOM 1264 O O . ALA A 1 160 ? 22.836 5.159 -1.414 1.00 66.75 160 ALA A O 1
ATOM 1265 N N . GLU A 1 161 ? 24.137 3.402 -1.971 1.00 68.50 161 GLU A N 1
ATOM 1266 C CA . GLU A 1 161 ? 25.247 3.799 -1.111 1.00 68.50 161 GLU A CA 1
ATOM 1267 C C . GLU A 1 161 ? 25.763 5.183 -1.523 1.00 68.50 161 GLU A C 1
ATOM 1269 O O . GLU A 1 161 ? 25.735 5.564 -2.698 1.00 68.50 161 GLU A O 1
ATOM 1274 N N . ARG A 1 162 ? 26.219 5.971 -0.542 1.00 67.88 162 ARG A N 1
ATOM 1275 C CA . ARG A 1 162 ? 26.790 7.290 -0.828 1.00 67.88 162 ARG A CA 1
ATOM 1276 C C . ARG A 1 162 ? 28.031 7.108 -1.694 1.00 67.88 162 ARG A C 1
ATOM 1278 O O . ARG A 1 162 ? 29.014 6.529 -1.242 1.00 67.88 162 ARG A O 1
ATOM 1285 N N . ILE A 1 163 ? 27.999 7.665 -2.901 1.00 68.94 163 ILE A N 1
ATOM 1286 C CA . ILE A 1 163 ? 29.170 7.729 -3.771 1.00 68.94 163 ILE A CA 1
ATOM 1287 C C . ILE A 1 163 ? 30.251 8.553 -3.060 1.00 68.94 163 ILE A C 1
ATOM 1289 O O . ILE A 1 163 ? 30.041 9.722 -2.729 1.00 68.94 163 ILE A O 1
ATOM 1293 N N . THR A 1 164 ? 31.404 7.939 -2.802 1.00 82.38 164 THR A N 1
ATOM 1294 C CA . THR A 1 164 ? 32.576 8.617 -2.232 1.00 82.38 164 THR A CA 1
ATOM 1295 C C . THR A 1 164 ? 33.482 9.152 -3.341 1.00 82.38 164 THR A C 1
ATOM 1297 O O . THR A 1 164 ? 33.462 8.649 -4.464 1.00 82.38 164 THR A O 1
ATOM 1300 N N . ALA A 1 165 ? 34.333 10.136 -3.028 1.00 82.19 165 ALA A N 1
ATOM 1301 C CA . ALA A 1 165 ? 35.344 10.635 -3.968 1.00 82.19 165 ALA A CA 1
ATOM 1302 C C . ALA A 1 165 ? 36.261 9.512 -4.496 1.00 82.19 165 ALA A C 1
ATOM 1304 O O . ALA A 1 165 ? 36.620 9.508 -5.668 1.00 82.19 165 ALA A O 1
ATOM 1305 N N . GLN A 1 166 ? 36.571 8.523 -3.650 1.00 81.62 166 GLN A N 1
ATOM 1306 C CA . GLN A 1 166 ? 37.348 7.333 -4.016 1.00 81.62 166 GLN A CA 1
ATOM 1307 C C . GLN A 1 166 ? 36.618 6.477 -5.057 1.00 81.62 166 GLN A C 1
ATOM 1309 O O . GLN A 1 166 ? 37.207 6.095 -6.065 1.00 81.62 166 GLN A O 1
ATOM 1314 N N . THR A 1 167 ? 35.319 6.240 -4.856 1.00 80.62 167 THR A N 1
ATOM 1315 C CA . THR A 1 167 ? 34.491 5.503 -5.822 1.00 80.62 167 THR A CA 1
ATOM 1316 C C . THR A 1 167 ? 34.407 6.269 -7.142 1.00 80.62 167 THR A C 1
ATOM 1318 O O . THR A 1 167 ? 34.601 5.686 -8.199 1.00 80.62 167 THR A O 1
ATOM 1321 N N . LEU A 1 168 ? 34.215 7.593 -7.094 1.00 79.88 168 LEU A N 1
ATOM 1322 C CA . LEU A 1 168 ? 34.221 8.451 -8.286 1.00 79.88 168 LEU A CA 1
ATOM 1323 C C . LEU A 1 168 ? 35.545 8.374 -9.052 1.00 79.88 168 LEU A C 1
ATOM 1325 O O . LEU A 1 168 ? 35.524 8.202 -10.267 1.00 79.88 168 LEU A O 1
ATOM 1329 N N . SER A 1 169 ? 36.690 8.443 -8.365 1.00 81.75 169 SER A N 1
ATOM 1330 C CA . SER A 1 169 ? 38.004 8.386 -9.025 1.00 81.75 169 SER A CA 1
ATOM 1331 C C . SER A 1 169 ? 38.278 7.070 -9.754 1.00 81.75 169 SER A C 1
ATOM 1333 O O . SER A 1 169 ? 39.073 7.055 -10.683 1.00 81.75 169 SER A O 1
ATOM 1335 N N . GLN A 1 170 ? 37.608 5.979 -9.370 1.00 82.19 170 GLN A N 1
ATOM 1336 C CA . GLN A 1 170 ? 37.752 4.673 -10.021 1.00 82.19 170 GLN A CA 1
ATOM 1337 C C . GLN A 1 170 ? 36.903 4.538 -11.294 1.00 82.19 170 GLN A C 1
ATOM 1339 O O . GLN A 1 170 ? 37.130 3.624 -12.080 1.00 82.19 170 GLN A O 1
ATOM 1344 N N . VAL A 1 171 ? 35.921 5.423 -11.495 1.00 85.00 171 VAL A N 1
ATOM 1345 C CA . VAL A 1 171 ? 34.970 5.357 -12.619 1.00 85.00 171 VAL A CA 1
ATOM 1346 C C . VAL A 1 171 ? 35.383 6.279 -13.775 1.00 85.00 171 VAL A C 1
ATOM 1348 O O . VAL A 1 171 ? 34.958 6.068 -14.908 1.00 85.00 171 VAL A O 1
ATOM 1351 N N . PHE A 1 172 ? 36.234 7.279 -13.524 1.00 82.62 172 PHE A N 1
ATOM 1352 C CA . PHE A 1 172 ? 36.748 8.174 -14.562 1.00 82.62 172 PHE A CA 1
ATOM 1353 C C . PHE A 1 172 ? 38.134 7.759 -15.050 1.00 82.62 172 PHE A C 1
ATOM 1355 O O . PHE A 1 172 ? 39.016 7.421 -14.266 1.00 82.62 172 PHE A O 1
ATOM 1362 N N . THR A 1 173 ? 38.351 7.866 -16.359 1.00 81.56 173 THR A N 1
ATOM 1363 C CA . THR A 1 173 ? 39.683 7.780 -16.963 1.00 81.56 173 THR A CA 1
ATOM 1364 C C . THR A 1 173 ? 40.180 9.187 -17.256 1.00 81.56 173 THR A C 1
ATOM 1366 O O . THR A 1 173 ? 39.544 9.932 -18.004 1.00 81.56 173 THR A O 1
ATOM 1369 N N . ILE A 1 174 ? 41.311 9.564 -16.659 1.00 81.00 174 ILE A N 1
ATOM 1370 C CA . ILE A 1 174 ? 41.945 10.853 -16.937 1.00 81.00 174 ILE A CA 1
ATOM 1371 C C . ILE A 1 174 ? 42.520 10.792 -18.353 1.00 81.00 174 ILE A C 1
ATOM 1373 O O . ILE A 1 174 ? 43.295 9.896 -18.675 1.00 81.00 174 ILE A O 1
ATOM 1377 N N . SER A 1 175 ? 42.101 11.725 -19.206 1.00 81.56 175 SER A N 1
ATOM 1378 C CA . SER A 1 175 ? 42.663 11.904 -20.545 1.00 81.56 175 SER A CA 1
ATOM 1379 C C . SER A 1 175 ? 43.474 13.191 -20.552 1.00 81.56 175 SER A C 1
ATOM 1381 O O . SER A 1 175 ? 42.909 14.275 -20.390 1.00 81.56 175 SER A O 1
ATOM 1383 N N . PHE A 1 176 ? 44.788 13.075 -20.711 1.00 78.75 176 PHE A N 1
ATOM 1384 C CA . PHE A 1 176 ? 45.677 14.226 -20.809 1.00 78.75 176 PHE A CA 1
ATOM 1385 C C . PHE A 1 176 ? 45.816 14.688 -22.260 1.00 78.75 176 PHE A C 1
ATOM 1387 O O . PHE A 1 176 ? 45.650 13.918 -23.206 1.00 78.75 176 PHE A O 1
ATOM 1394 N N . SER A 1 177 ? 46.125 15.971 -22.444 1.00 79.00 177 SER A N 1
ATOM 1395 C CA . SER A 1 177 ? 46.549 16.481 -23.747 1.00 79.00 177 SER A CA 1
ATOM 1396 C C . SER A 1 177 ? 47.971 15.993 -24.069 1.00 79.00 177 SER A C 1
ATOM 1398 O O . SER A 1 177 ? 48.767 15.727 -23.166 1.00 79.00 177 SER A O 1
ATOM 1400 N N . GLU A 1 178 ? 48.326 15.910 -25.357 1.00 71.75 178 GLU A N 1
ATOM 1401 C CA . GLU A 1 178 ? 49.606 15.337 -25.823 1.00 71.75 178 GLU A CA 1
ATOM 1402 C C . GLU A 1 178 ? 50.869 15.972 -25.204 1.00 71.75 178 GLU A C 1
ATOM 1404 O O . GLU A 1 178 ? 51.924 15.337 -25.155 1.00 71.75 178 GLU A O 1
ATOM 1409 N N . GLN A 1 179 ? 50.794 17.220 -24.732 1.00 60.59 179 GLN A N 1
ATOM 1410 C CA . GL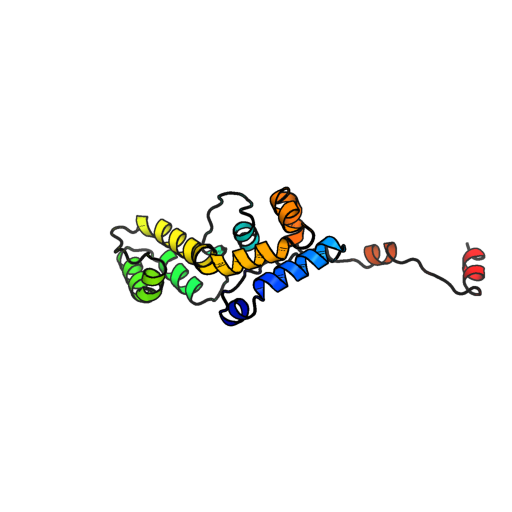N A 1 179 ? 51.917 17.903 -24.079 1.00 60.59 179 GLN A CA 1
ATOM 1411 C C . GLN A 1 179 ? 52.131 17.472 -22.623 1.00 60.59 179 GLN A C 1
ATOM 1413 O O . GLN A 1 179 ? 53.258 17.539 -22.138 1.00 60.59 179 GLN A O 1
ATOM 1418 N N . GLN A 1 180 ? 51.085 17.020 -21.932 1.00 58.28 180 GLN A N 1
ATOM 1419 C CA . GLN A 1 180 ? 51.124 16.698 -20.502 1.00 58.28 180 GLN A CA 1
ATOM 1420 C C . GLN A 1 180 ? 51.414 15.210 -20.253 1.00 58.28 180 GLN A C 1
ATOM 1422 O O . GLN A 1 180 ? 52.102 14.869 -19.295 1.00 58.28 180 GLN A O 1
ATOM 1427 N N . ASP A 1 181 ? 51.022 14.348 -21.196 1.00 56.19 181 ASP A N 1
ATOM 1428 C CA . ASP A 1 181 ? 51.307 12.904 -21.198 1.00 56.19 181 ASP A CA 1
ATOM 1429 C C . ASP A 1 181 ? 52.816 12.582 -21.257 1.00 56.19 181 ASP A C 1
ATOM 1431 O O . ASP A 1 181 ? 53.272 11.559 -20.744 1.00 56.19 181 ASP A O 1
ATOM 1435 N N . LYS A 1 182 ? 53.616 13.463 -21.878 1.00 55.84 182 LYS A N 1
ATOM 1436 C CA . LYS A 1 182 ? 55.085 13.345 -21.907 1.00 55.84 182 LYS A CA 1
ATOM 1437 C C . LYS A 1 182 ? 55.724 13.711 -20.566 1.00 55.84 182 LYS A C 1
ATOM 1439 O O . LYS A 1 182 ? 56.704 13.088 -20.184 1.00 55.84 182 LYS A O 1
ATOM 1444 N N . LEU A 1 183 ? 55.146 14.670 -19.840 1.00 55.81 183 LEU A N 1
ATOM 1445 C CA . LEU A 1 183 ? 55.682 15.170 -18.571 1.00 55.81 183 LEU A CA 1
ATOM 1446 C C . LEU A 1 183 ? 55.445 14.180 -17.413 1.00 55.81 183 LEU A C 1
ATOM 1448 O O . LEU A 1 183 ? 56.324 13.992 -16.575 1.00 55.81 183 LEU A O 1
ATOM 1452 N N . GLU A 1 184 ? 54.291 13.501 -17.383 1.00 62.34 184 GLU A N 1
ATOM 1453 C CA . GLU A 1 184 ? 53.995 12.485 -16.357 1.00 62.34 184 GLU A CA 1
ATOM 1454 C C . GLU A 1 184 ? 54.777 11.177 -16.552 1.00 62.34 184 GLU A C 1
ATOM 1456 O O . GLU A 1 184 ? 55.136 10.533 -15.573 1.00 62.34 184 GLU A O 1
ATOM 1461 N N . ARG A 1 185 ? 55.105 10.784 -17.792 1.00 58.31 185 ARG A N 1
ATOM 1462 C CA . ARG A 1 185 ? 55.933 9.586 -18.049 1.00 58.31 185 ARG A CA 1
ATOM 1463 C C . ARG A 1 185 ? 57.422 9.791 -17.754 1.00 58.31 185 ARG A C 1
ATOM 1465 O O . ARG A 1 185 ? 58.151 8.809 -17.638 1.00 58.31 185 ARG A O 1
ATOM 1472 N N . GLU A 1 186 ? 57.872 11.041 -17.665 1.00 52.31 186 GLU A N 1
ATOM 1473 C CA . GLU A 1 186 ? 59.279 11.414 -17.459 1.00 52.31 186 GLU A CA 1
ATOM 1474 C C . GLU A 1 186 ? 59.617 11.768 -16.000 1.00 52.31 186 GLU A C 1
ATOM 1476 O O . GLU A 1 186 ? 60.790 11.971 -15.683 1.00 52.31 186 GLU A O 1
ATOM 1481 N N . THR A 1 187 ? 58.634 11.786 -15.094 1.00 46.03 187 THR A N 1
ATOM 1482 C CA . THR A 1 187 ? 58.860 12.065 -13.666 1.00 46.03 187 THR A CA 1
ATOM 1483 C C . THR A 1 187 ? 58.486 10.825 -12.833 1.00 46.03 187 THR A C 1
ATOM 1485 O O . THR A 1 187 ? 57.329 10.416 -12.903 1.00 46.03 187 THR A O 1
ATOM 1488 N N . PRO A 1 188 ? 59.434 10.184 -12.111 1.00 44.94 188 PRO A N 1
ATOM 1489 C CA . PRO A 1 188 ? 59.196 8.941 -11.365 1.00 44.94 188 PRO A CA 1
ATOM 1490 C C . PRO A 1 188 ? 58.359 9.126 -10.093 1.00 44.94 188 PRO A C 1
ATOM 1492 O O . PRO A 1 188 ? 58.381 10.238 -9.515 1.00 44.94 188 PRO A O 1
#